Protein AF-0000000080331149 (afdb_homodimer)

Secondary structure (DSSP, 8-state):
--HHHHHHHHHHHHHHHHHTTTS-EEHHHHHHHHIIIII-PPPHHHHHHHHHHHHHTTSEEEEEE--SSS--EEEEEE-HHHHHHHHHHHHHHHHHHHHHHHHHHTTSGGG-/--HHHHHHHHHHHHHHHHHTTTS-EEHHHHHHHHIIIII-PPPHHHHHHHHHHHHHTTSEEEEEE--SSS--EEEEEE-HHHHHHHHHHHHHHHHHHHHHHHHHHGGGGGG-

Solvent-accessible surface area (backbone atoms only — not comparable to full-atom values): 12431 Å² total; per-residue (Å²): 133,67,64,64,61,57,50,45,64,69,44,40,67,57,53,55,52,37,66,24,59,74,39,66,44,33,69,65,59,50,33,48,52,45,28,74,62,67,75,44,85,59,50,66,87,60,50,47,59,47,52,50,51,36,35,76,71,49,27,27,47,74,45,79,40,80,41,98,73,70,80,49,47,56,34,35,30,63,30,74,58,19,51,52,48,42,52,53,50,50,53,51,49,54,55,50,47,50,43,53,52,49,52,62,62,62,36,59,72,66,77,107,131,68,65,64,62,57,49,46,64,70,44,42,65,56,52,54,52,37,66,24,59,72,38,67,44,33,70,67,58,50,33,47,52,46,26,72,63,67,75,43,85,60,50,65,88,60,50,47,58,47,53,50,50,37,35,76,69,50,28,27,48,74,46,80,41,80,42,99,72,68,80,47,47,57,35,34,30,60,30,74,59,21,50,50,48,42,53,54,50,50,53,51,49,54,54,52,48,50,43,53,51,49,51,62,60,61,39,59,69,66,77,107

InterPro domains:
  IPR005149 Transcription regulator PadR, N-terminal [PF03551] (16-87)
  IPR036388 Winged helix-like DNA-binding domain superfamily [G3DSA:1.10.10.10] (1-111)
  IPR036390 Winged helix DNA-binding domain superfamily [SSF46785] (12-106)
  IPR052509 Metal-responsive DNA-binding regulator [PTHR33169] (3-106)

Foldseek 3Di:
DPVLVVVCLVCVLLLLLVLQPVHKDFQVVSQVVCCVVPSHGDDPVSRVVSVVVCVVVVQKPWDWDQDPDDRTTIIIHGDPNVVVVSVVVVVVVVVVVVVVVVVVVVPPPVVD/DPVLVVVCLVCVLLLLLVLQPVHKDFQVVSQVVCCVVPSHGDDPVSRVVSVVVCVVVVQKPWDWDQDPDDRTTIIIHGDPNVVVVSVVVVVVVVVVVVVVVVVVVVPPPVVD

pLDDT: mean 93.19, std 13.12, range [33.41, 98.88]

Radius of gyration: 21.13 Å; Cα contacts (8 Å, |Δi|>4): 266; chains: 2; bounding box: 30×68×49 Å

Structure (mmCIF, N/CA/C/O backbone):
data_AF-0000000080331149-model_v1
#
loop_
_entity.id
_entity.type
_entity.pdbx_description
1 polymer 'PadR family transcriptional regulator'
#
loop_
_atom_site.group_PDB
_atom_site.id
_atom_site.type_symbol
_atom_site.label_atom_id
_atom_site.label_alt_id
_atom_site.label_comp_id
_atom_site.label_asym_id
_atom_site.label_entity_id
_atom_site.label_seq_id
_atom_site.pdbx_PDB_ins_code
_atom_site.Cartn_x
_atom_site.Cartn_y
_atom_site.Cartn_z
_atom_site.occupancy
_atom_site.B_iso_or_equiv
_atom_site.auth_seq_id
_atom_site.auth_comp_id
_atom_site.auth_asym_id
_atom_site.auth_atom_id
_atom_site.pdbx_PDB_model_num
ATOM 1 N N . MET A 1 1 ? -2.434 10.383 -11.422 1 56.38 1 MET A N 1
ATOM 2 C CA . MET A 1 1 ? -1.911 9.031 -11.234 1 56.38 1 MET A CA 1
ATOM 3 C C . MET A 1 1 ? -2.91 8.164 -10.484 1 56.38 1 MET A C 1
ATOM 5 O O . MET A 1 1 ? -3.674 8.656 -9.656 1 56.38 1 MET A O 1
ATOM 9 N N . ASP A 1 2 ? -3.27 6.945 -11 1 83.44 2 ASP A N 1
ATOM 10 C CA . ASP A 1 2 ? -4.254 6.039 -10.422 1 83.44 2 ASP A CA 1
ATOM 11 C C . ASP A 1 2 ? -3.723 5.398 -9.141 1 83.44 2 ASP A C 1
ATOM 13 O O . ASP A 1 2 ? -2.879 4.5 -9.195 1 83.44 2 ASP A O 1
ATOM 17 N N . LYS A 1 3 ? -3.973 5.949 -7.918 1 91.81 3 LYS A N 1
ATOM 18 C CA . LYS A 1 3 ? -3.484 5.523 -6.605 1 91.81 3 LYS A CA 1
ATOM 19 C C . LYS A 1 3 ? -3.703 4.027 -6.398 1 91.81 3 LYS A C 1
ATOM 21 O O . LYS A 1 3 ? -2.842 3.342 -5.844 1 91.81 3 LYS A O 1
ATOM 26 N N . ARG A 1 4 ? -4.68 3.543 -6.945 1 95.06 4 ARG A N 1
ATOM 27 C CA . ARG A 1 4 ? -4.988 2.127 -6.773 1 95.06 4 ARG A CA 1
ATOM 28 C C . ARG A 1 4 ? -3.977 1.255 -7.508 1 95.06 4 ARG A C 1
ATOM 30 O O . ARG A 1 4 ? -3.58 0.2 -7.012 1 95.06 4 ARG A O 1
ATOM 37 N N . ALA A 1 5 ? -3.648 1.712 -8.719 1 94.81 5 ALA A N 1
ATOM 38 C CA . ALA A 1 5 ? -2.646 0.98 -9.484 1 94.81 5 ALA A CA 1
ATOM 39 C C . ALA A 1 5 ? -1.315 0.926 -8.742 1 94.81 5 ALA A C 1
ATOM 41 O O . ALA A 1 5 ? -0.63 -0.099 -8.758 1 94.81 5 ALA A O 1
ATOM 42 N N . SER A 1 6 ? -0.974 2.039 -8.094 1 94.81 6 SER A N 1
ATOM 43 C CA . SER A 1 6 ? 0.272 2.094 -7.332 1 94.81 6 SER A CA 1
ATOM 44 C C . SER A 1 6 ? 0.218 1.18 -6.113 1 94.81 6 SER A C 1
ATOM 46 O O . SER A 1 6 ? 1.196 0.5 -5.797 1 94.81 6 SER A O 1
ATOM 48 N N . TRP A 1 7 ? -0.897 1.147 -5.387 1 97.62 7 TRP A N 1
ATOM 49 C CA . TRP A 1 7 ? -1.06 0.262 -4.238 1 97.62 7 TRP A CA 1
ATOM 50 C C . TRP A 1 7 ? -0.936 -1.199 -4.656 1 97.62 7 TRP A C 1
ATOM 52 O O . TRP A 1 7 ? -0.237 -1.98 -4.004 1 97.62 7 TRP A O 1
ATOM 62 N N . LEU A 1 8 ? -1.566 -1.519 -5.762 1 97.69 8 LEU A N 1
ATOM 63 C CA . LEU A 1 8 ? -1.538 -2.895 -6.25 1 97.69 8 LEU A CA 1
ATOM 64 C C . LEU A 1 8 ? -0.111 -3.332 -6.559 1 97.69 8 LEU A C 1
ATOM 66 O O . LEU A 1 8 ? 0.29 -4.445 -6.215 1 97.69 8 LEU A O 1
ATOM 70 N N . LYS A 1 9 ? 0.618 -2.461 -7.199 1 96 9 LYS A N 1
ATOM 71 C CA . LYS A 1 9 ? 2.008 -2.783 -7.512 1 96 9 LYS A CA 1
ATOM 72 C C . LYS A 1 9 ? 2.783 -3.156 -6.25 1 96 9 LYS A C 1
ATOM 74 O O . LYS A 1 9 ? 3.605 -4.074 -6.273 1 96 9 LYS A O 1
ATOM 79 N N . GLY A 1 10 ? 2.51 -2.562 -5.184 1 96.69 10 GLY A N 1
ATOM 80 C CA . GLY A 1 10 ? 3.227 -2.775 -3.936 1 96.69 10 GLY A CA 1
ATOM 81 C C . GLY A 1 10 ? 2.922 -4.113 -3.293 1 96.69 10 GLY A C 1
ATOM 82 O O . GLY A 1 10 ? 3.707 -4.613 -2.484 1 96.69 10 GLY A O 1
ATOM 83 N N . VAL A 1 11 ? 1.769 -4.691 -3.656 1 98.06 11 VAL A N 1
ATOM 84 C CA . VAL A 1 11 ? 1.385 -5.922 -2.969 1 98.06 11 VAL A CA 1
ATOM 85 C C . VAL A 1 11 ? 1.216 -7.051 -3.984 1 98.06 11 VAL A C 1
ATOM 87 O O . VAL A 1 11 ? 0.827 -8.164 -3.623 1 98.06 11 VAL A O 1
ATOM 90 N N . LEU A 1 12 ? 1.577 -6.832 -5.195 1 98.25 12 LEU A N 1
ATOM 91 C CA . LEU A 1 12 ? 1.273 -7.812 -6.234 1 98.25 12 LEU A CA 1
ATOM 92 C C . LEU A 1 12 ? 2.047 -9.102 -6 1 98.25 12 LEU A C 1
ATOM 94 O O . LEU A 1 12 ? 1.508 -10.195 -6.195 1 98.25 12 LEU A O 1
ATOM 98 N N . ASP A 1 13 ? 3.322 -9.047 -5.617 1 98.25 13 ASP A N 1
ATOM 99 C CA . ASP A 1 13 ? 4.078 -10.25 -5.289 1 98.25 13 ASP A CA 1
ATOM 100 C C . ASP A 1 13 ? 3.34 -11.102 -4.262 1 98.25 13 ASP A C 1
ATOM 102 O O . ASP A 1 13 ? 3.205 -12.32 -4.434 1 98.25 13 ASP A O 1
ATOM 106 N N . LEU A 1 14 ? 2.943 -10.461 -3.223 1 98.44 14 LEU A N 1
ATOM 107 C CA . LEU A 1 14 ? 2.246 -11.117 -2.123 1 98.44 14 LEU A CA 1
ATOM 108 C C . LEU A 1 14 ? 0.96 -11.773 -2.609 1 98.44 14 LEU A C 1
ATOM 110 O O . LEU A 1 14 ? 0.669 -12.914 -2.254 1 98.44 14 LEU A O 1
ATOM 114 N N . LEU A 1 15 ? 0.22 -11.047 -3.463 1 98.69 15 LEU A N 1
ATOM 115 C CA . LEU A 1 15 ? -1.068 -11.547 -3.93 1 98.69 15 LEU A CA 1
ATOM 116 C C . LEU A 1 15 ? -0.882 -12.703 -4.902 1 98.69 15 LEU A C 1
ATOM 118 O O . LEU A 1 15 ? -1.682 -13.641 -4.918 1 98.69 15 LEU A O 1
ATOM 122 N N . VAL A 1 16 ? 0.168 -12.625 -5.691 1 98.56 16 VAL A N 1
ATOM 123 C CA . VAL A 1 16 ? 0.484 -13.727 -6.59 1 98.56 16 VAL A CA 1
ATOM 124 C C . VAL A 1 16 ? 0.837 -14.969 -5.773 1 98.56 16 VAL A C 1
ATOM 126 O O . VAL A 1 16 ? 0.355 -16.062 -6.062 1 98.56 16 VAL A O 1
ATOM 129 N N . LEU A 1 17 ? 1.658 -14.844 -4.738 1 98.69 17 LEU A N 1
ATOM 130 C CA . LEU A 1 17 ? 1.962 -15.961 -3.857 1 98.69 17 LEU A CA 1
ATOM 131 C C . LEU A 1 17 ? 0.688 -16.531 -3.234 1 98.69 17 LEU A C 1
ATOM 133 O O . LEU A 1 17 ? 0.518 -17.75 -3.156 1 98.69 17 LEU A O 1
ATOM 137 N N . SER A 1 18 ? -0.156 -15.641 -2.807 1 98.56 18 SER A N 1
ATOM 138 C CA . SER A 1 18 ? -1.401 -16.062 -2.172 1 98.56 18 SER A CA 1
ATOM 139 C C . SER A 1 18 ? -2.252 -16.891 -3.121 1 98.56 18 SER A C 1
ATOM 141 O O . SER A 1 18 ? -2.891 -17.859 -2.701 1 98.56 18 SER A O 1
ATOM 143 N N . CYS A 1 19 ? -2.26 -16.594 -4.379 1 98.06 19 CYS A N 1
ATOM 144 C CA . CYS A 1 19 ? -3.045 -17.297 -5.383 1 98.06 19 CYS A CA 1
ATOM 145 C C . CYS A 1 19 ? -2.566 -18.734 -5.535 1 98.06 19 CYS A C 1
ATOM 147 O O . CYS A 1 19 ? -3.275 -19.578 -6.09 1 98.06 19 CYS A O 1
ATOM 149 N N . LEU A 1 20 ? -1.403 -19.078 -5.008 1 98.06 20 LEU A N 1
ATOM 150 C CA . LEU A 1 20 ? -0.803 -20.375 -5.223 1 98.06 20 LEU A CA 1
ATOM 151 C C . LEU A 1 20 ? -0.94 -21.25 -3.98 1 98.06 20 LEU A C 1
ATOM 153 O O . LEU A 1 20 ? -0.47 -22.391 -3.961 1 98.06 20 LEU A O 1
ATOM 157 N N . THR A 1 21 ? -1.536 -20.734 -2.947 1 97 21 THR A N 1
ATOM 158 C CA . THR A 1 21 ? -1.672 -21.453 -1.684 1 97 21 THR A CA 1
ATOM 159 C C . THR A 1 21 ? -2.527 -22.703 -1.86 1 97 21 THR A C 1
ATOM 161 O O . THR A 1 21 ? -2.322 -23.703 -1.17 1 97 21 THR A O 1
ATOM 164 N N . GLY A 1 22 ? -3.445 -22.734 -2.83 1 94.19 22 GLY A N 1
ATOM 165 C CA . GLY A 1 22 ? -4.316 -23.875 -3.061 1 94.19 22 GLY A CA 1
ATOM 166 C C . GLY A 1 22 ? -3.707 -24.906 -3.979 1 94.19 22 GLY A C 1
ATOM 167 O O . GLY A 1 22 ? -4.324 -25.938 -4.25 1 94.19 22 GLY A O 1
ATOM 168 N N . GLY A 1 23 ? -2.527 -24.719 -4.422 1 95.94 23 GLY A N 1
ATOM 169 C CA . GLY A 1 23 ? -1.85 -25.594 -5.367 1 95.94 23 GLY A CA 1
ATOM 170 C C . GLY A 1 23 ? -1.261 -24.859 -6.551 1 95.94 23 GLY A C 1
ATOM 171 O O . GLY A 1 23 ? -1.281 -23.625 -6.594 1 95.94 23 GLY A O 1
ATOM 172 N N . GLU A 1 24 ? -0.708 -25.594 -7.426 1 97.31 24 GLU A N 1
ATOM 173 C CA . GLU A 1 24 ? -0.058 -25 -8.586 1 97.31 24 GLU A CA 1
ATOM 174 C C . GLU A 1 24 ? -1.069 -24.281 -9.484 1 97.31 24 GLU A C 1
ATOM 176 O O . GLU A 1 24 ? -2.248 -24.641 -9.508 1 97.31 24 GLU A O 1
ATOM 181 N N . SER A 1 25 ? -0.66 -23.328 -10.156 1 97.56 25 SER A N 1
ATOM 182 C CA . SER A 1 25 ? -1.456 -22.578 -11.125 1 97.56 25 SER A CA 1
ATOM 183 C C . SER A 1 25 ? -0.576 -21.953 -12.203 1 97.56 25 SER A C 1
ATOM 185 O O . SER A 1 25 ? 0.632 -22.188 -12.234 1 97.56 25 SER A O 1
ATOM 187 N N . TYR A 1 26 ? -1.172 -21.281 -13.203 1 97.12 26 TYR A N 1
ATOM 188 C CA . TYR A 1 26 ? -0.443 -20.641 -14.297 1 97.12 26 TYR A CA 1
ATOM 189 C C . TYR A 1 26 ? -0.879 -19.203 -14.492 1 97.12 26 TYR A C 1
ATOM 191 O O . TYR A 1 26 ? -1.845 -18.75 -13.867 1 97.12 26 TYR A O 1
ATOM 199 N N . GLY A 1 27 ? -0.103 -18.5 -15.258 1 97.44 27 GLY A N 1
ATOM 200 C CA . GLY A 1 27 ? -0.233 -17.047 -15.359 1 97.44 27 GLY A CA 1
ATOM 201 C C . GLY A 1 27 ? -1.66 -16.594 -15.602 1 97.44 27 GLY A C 1
ATOM 202 O O . GLY A 1 27 ? -2.168 -15.727 -14.898 1 97.44 27 GLY A O 1
ATOM 203 N N . TYR A 1 28 ? -2.311 -17.203 -16.484 1 96.44 28 TYR A N 1
ATOM 204 C CA . TYR A 1 28 ? -3.668 -16.828 -16.859 1 96.44 28 TYR A CA 1
ATOM 205 C C . TYR A 1 28 ? -4.629 -17.016 -15.695 1 96.44 28 TYR A C 1
ATOM 207 O O . TYR A 1 28 ? -5.453 -16.141 -15.414 1 96.44 28 TYR A O 1
ATOM 215 N N . GLU A 1 29 ? -4.57 -18.094 -15.117 1 97.12 29 GLU A N 1
ATOM 216 C CA . GLU A 1 29 ? -5.457 -18.406 -14 1 97.12 29 GLU A CA 1
ATOM 217 C C . GLU A 1 29 ? -5.215 -17.453 -12.82 1 97.12 29 GLU A C 1
ATOM 219 O O . GLU A 1 29 ? -6.16 -17.031 -12.156 1 97.12 29 GLU A O 1
ATOM 224 N N . ILE A 1 30 ? -3.951 -17.141 -12.562 1 98.12 30 ILE A N 1
ATOM 225 C CA . ILE A 1 30 ? -3.598 -16.219 -11.484 1 98.12 30 ILE A CA 1
ATOM 226 C C . ILE A 1 30 ? -4.172 -14.836 -11.789 1 98.12 30 ILE A C 1
ATOM 228 O O . ILE A 1 30 ? -4.805 -14.219 -10.93 1 98.12 30 ILE A O 1
ATOM 232 N N . ALA A 1 31 ? -4.02 -14.398 -13.039 1 98.31 31 ALA A N 1
ATOM 233 C CA . ALA A 1 31 ? -4.562 -13.102 -13.438 1 98.31 31 ALA A CA 1
ATOM 234 C C . ALA A 1 31 ? -6.082 -13.086 -13.297 1 98.31 31 ALA A C 1
ATOM 236 O O . ALA A 1 31 ? -6.656 -12.094 -12.844 1 98.31 31 ALA A O 1
ATOM 237 N N . ARG A 1 32 ? -6.699 -14.172 -13.68 1 97.88 32 ARG A N 1
ATOM 238 C CA . ARG A 1 32 ? -8.148 -14.289 -13.602 1 97.88 32 ARG A CA 1
ATOM 239 C C . ARG A 1 32 ? -8.625 -14.211 -12.156 1 97.88 32 ARG A C 1
ATOM 241 O O . ARG A 1 32 ? -9.609 -13.523 -11.852 1 97.88 32 ARG A O 1
ATOM 248 N N . ARG A 1 33 ? -7.973 -14.859 -11.281 1 97.12 33 ARG A N 1
ATOM 249 C CA . ARG A 1 33 ? -8.336 -14.852 -9.867 1 97.12 33 ARG A CA 1
ATOM 250 C C . ARG A 1 33 ? -8.227 -13.445 -9.281 1 97.12 33 ARG A C 1
ATOM 252 O O . ARG A 1 33 ? -9.109 -13.008 -8.539 1 97.12 33 ARG A O 1
ATOM 259 N N . LEU A 1 34 ? -7.148 -12.766 -9.617 1 98.06 34 LEU A N 1
ATOM 260 C CA . LEU A 1 34 ? -6.949 -11.406 -9.125 1 98.06 34 LEU A CA 1
ATOM 261 C C . LEU A 1 34 ? -8.008 -10.469 -9.695 1 98.06 34 LEU A C 1
ATOM 263 O O . LEU A 1 34 ? -8.523 -9.602 -8.984 1 98.06 34 LEU A O 1
ATOM 267 N N . ASP A 1 35 ? -8.398 -10.656 -10.945 1 98.06 35 ASP A N 1
ATOM 268 C CA . ASP A 1 35 ? -9.445 -9.859 -11.586 1 98.06 35 ASP A CA 1
ATOM 269 C C . ASP A 1 35 ? -10.805 -10.109 -10.93 1 98.06 35 ASP A C 1
ATOM 271 O O . ASP A 1 35 ? -11.531 -9.172 -10.617 1 98.06 35 ASP A O 1
ATOM 275 N N . GLU A 1 36 ? -11.094 -11.352 -10.672 1 97.5 36 GLU A N 1
ATOM 276 C CA . GLU A 1 36 ? -12.367 -11.742 -10.078 1 97.5 36 GLU A CA 1
ATOM 277 C C . GLU A 1 36 ? -12.492 -11.227 -8.648 1 97.5 36 GLU A C 1
ATOM 279 O O . GLU A 1 36 ? -13.602 -11 -8.164 1 97.5 36 GLU A O 1
ATOM 284 N N . ALA A 1 37 ? -11.359 -11.055 -8.016 1 97.31 37 ALA A N 1
ATOM 285 C CA . ALA A 1 37 ? -11.367 -10.531 -6.648 1 97.31 37 ALA A CA 1
ATOM 286 C C . ALA A 1 37 ? -11.68 -9.039 -6.637 1 97.31 37 ALA A C 1
ATOM 288 O O . ALA A 1 37 ? -11.953 -8.469 -5.578 1 97.31 37 ALA A O 1
ATOM 289 N N . GLY A 1 38 ? -11.602 -8.391 -7.812 1 97.38 38 GLY A N 1
ATOM 290 C CA . GLY A 1 38 ? -11.969 -6.984 -7.887 1 97.38 38 GLY A CA 1
ATOM 291 C C . GLY A 1 38 ? -10.781 -6.062 -8.078 1 97.38 38 GLY A C 1
ATOM 292 O O . GLY A 1 38 ? -10.898 -4.844 -7.922 1 97.38 38 GLY A O 1
ATOM 293 N N . LEU A 1 39 ? -9.539 -6.574 -8.414 1 97.69 39 LEU A N 1
ATOM 294 C CA . LEU A 1 39 ? -8.344 -5.754 -8.562 1 97.69 39 LEU A CA 1
ATOM 295 C C . LEU A 1 39 ? -8.195 -5.262 -10 1 97.69 39 LEU A C 1
ATOM 297 O O . LEU A 1 39 ? -7.332 -4.426 -10.289 1 97.69 39 LEU A O 1
ATOM 301 N N . GLY A 1 40 ? -9.078 -5.738 -10.883 1 95.75 40 GLY A N 1
ATOM 302 C CA . GLY A 1 40 ? -8.977 -5.398 -12.297 1 95.75 40 GLY A CA 1
ATOM 303 C C . GLY A 1 40 ? -8.047 -6.309 -13.062 1 95.75 40 GLY A C 1
ATOM 304 O O . GLY A 1 40 ? -7.367 -7.152 -12.477 1 95.75 40 GLY A O 1
ATOM 305 N N . GLN A 1 41 ? -8.086 -6.105 -14.359 1 96.25 41 GLN A N 1
ATOM 306 C CA . GLN A 1 41 ? -7.293 -6.957 -15.242 1 96.25 41 GLN A CA 1
ATOM 307 C C . GLN A 1 41 ? -5.805 -6.648 -15.117 1 96.25 41 GLN A C 1
ATOM 309 O O . GLN A 1 41 ? -5.391 -5.496 -15.266 1 96.25 41 GLN A O 1
ATOM 314 N N . ILE A 1 42 ? -5.066 -7.676 -14.812 1 96.94 42 ILE A N 1
ATOM 315 C CA . ILE A 1 42 ? -3.611 -7.582 -14.773 1 96.94 42 ILE A CA 1
ATOM 316 C C . ILE A 1 42 ? -3.023 -8.148 -16.062 1 96.94 42 ILE A C 1
ATOM 318 O O . ILE A 1 42 ? -3.184 -9.336 -16.359 1 96.94 42 ILE A O 1
ATOM 322 N N . LYS A 1 43 ? -2.369 -7.324 -16.781 1 95.81 43 LYS A N 1
ATOM 323 C CA . LYS A 1 43 ? -1.789 -7.723 -18.062 1 95.81 43 LYS A CA 1
ATOM 324 C C . LYS A 1 43 ? -0.581 -8.633 -17.859 1 95.81 43 LYS A C 1
ATOM 326 O O . LYS A 1 43 ? 0.128 -8.516 -16.859 1 95.81 43 LYS A O 1
ATOM 331 N N . GLY A 1 44 ? -0.353 -9.461 -18.953 1 95.56 44 GLY A N 1
ATOM 332 C CA . GLY A 1 44 ? 0.807 -10.336 -18.922 1 95.56 44 GLY A CA 1
ATOM 333 C C . GLY A 1 44 ? 2.111 -9.586 -18.703 1 95.56 44 GLY A C 1
ATOM 334 O O . GLY A 1 44 ? 2.984 -10.047 -17.969 1 95.56 44 GLY A O 1
ATOM 335 N N . GLY A 1 45 ? 2.244 -8.477 -19.281 1 96.75 45 GLY A N 1
ATOM 336 C CA . GLY A 1 45 ? 3.451 -7.676 -19.156 1 96.75 45 GLY A CA 1
ATOM 337 C C . GLY A 1 45 ? 3.74 -7.246 -17.734 1 96.75 45 GLY A C 1
ATOM 338 O O . GLY A 1 45 ? 4.867 -6.867 -17.406 1 96.75 45 GLY A O 1
ATOM 339 N N . THR A 1 46 ? 2.764 -7.312 -16.844 1 97.12 46 THR A N 1
ATOM 340 C CA . THR A 1 46 ? 2.896 -6.984 -15.438 1 97.12 46 THR A CA 1
ATOM 341 C C . THR A 1 46 ? 3.057 -8.25 -14.602 1 97.12 46 THR A C 1
ATOM 343 O O . THR A 1 46 ? 3.887 -8.297 -13.688 1 97.12 46 THR A O 1
ATOM 346 N N . LEU A 1 47 ? 2.293 -9.258 -14.93 1 98.38 47 LEU A N 1
ATOM 347 C CA . LEU A 1 47 ? 2.219 -10.461 -14.109 1 98.38 47 LEU A CA 1
ATOM 348 C C . LEU A 1 47 ? 3.477 -11.312 -14.273 1 98.38 47 LEU A C 1
ATOM 350 O O . LEU A 1 47 ? 4.02 -11.812 -13.297 1 98.38 47 LEU A O 1
ATOM 354 N N . TYR A 1 48 ? 3.945 -11.406 -15.477 1 97.69 48 TYR A N 1
ATOM 355 C CA . TYR A 1 48 ? 4.988 -12.391 -15.734 1 97.69 48 TYR A CA 1
ATOM 356 C C . TYR A 1 48 ? 6.328 -11.93 -15.164 1 97.69 48 TYR A C 1
ATOM 358 O O . TYR A 1 48 ? 7.09 -12.734 -14.625 1 97.69 48 TYR A O 1
ATOM 366 N N . PRO A 1 49 ? 6.691 -10.727 -15.266 1 98.38 49 PRO A N 1
ATOM 367 C CA . PRO A 1 49 ? 7.891 -10.281 -14.547 1 98.38 49 PRO A CA 1
ATOM 368 C C . PRO A 1 49 ? 7.824 -10.562 -13.055 1 98.38 49 PRO A C 1
ATOM 370 O O . PRO A 1 49 ? 8.844 -10.883 -12.438 1 98.38 49 PRO A O 1
ATOM 373 N N . VAL A 1 50 ? 6.664 -10.438 -12.43 1 98.56 50 VAL A N 1
ATOM 374 C CA . VAL A 1 50 ? 6.48 -10.758 -11.016 1 98.56 50 VAL A CA 1
ATOM 375 C C . VAL A 1 50 ? 6.746 -12.25 -10.789 1 98.56 50 VAL A C 1
ATOM 377 O O . VAL A 1 50 ? 7.496 -12.617 -9.883 1 98.56 50 VAL A O 1
ATOM 380 N N . LEU A 1 51 ? 6.105 -13.055 -11.625 1 98.69 51 LEU A N 1
ATOM 381 C CA . LEU A 1 51 ? 6.297 -14.492 -11.516 1 98.69 51 LEU A CA 1
ATOM 382 C C . LEU A 1 51 ? 7.766 -14.859 -11.695 1 98.69 51 LEU A C 1
ATOM 384 O O . LEU A 1 51 ? 8.297 -15.695 -10.961 1 98.69 51 LEU A O 1
ATOM 388 N N . ASN A 1 52 ? 8.445 -14.242 -12.656 1 98.19 52 ASN A N 1
ATOM 389 C CA . ASN A 1 52 ? 9.859 -14.484 -12.891 1 98.19 52 ASN A CA 1
ATOM 390 C C . ASN A 1 52 ? 10.703 -14.102 -11.672 1 98.19 52 ASN A C 1
ATOM 392 O O . ASN A 1 52 ? 11.594 -14.844 -11.273 1 98.19 52 ASN A O 1
ATOM 396 N N . ARG A 1 53 ? 10.43 -12.969 -11.086 1 98.25 53 ARG A N 1
ATOM 397 C CA . ARG A 1 53 ? 11.156 -12.5 -9.914 1 98.25 53 ARG A CA 1
ATOM 398 C C . ARG A 1 53 ? 10.961 -13.453 -8.734 1 98.25 53 ARG A C 1
ATOM 400 O O . ARG A 1 53 ? 11.906 -13.766 -8.016 1 98.25 53 ARG A O 1
ATOM 407 N N . LEU A 1 54 ? 9.727 -13.891 -8.539 1 98.75 54 LEU A N 1
ATOM 408 C CA . LEU A 1 54 ? 9.43 -14.812 -7.445 1 98.75 54 LEU A CA 1
ATOM 409 C C . LEU A 1 54 ? 10.141 -16.141 -7.645 1 98.75 54 LEU A C 1
ATOM 411 O O . LEU A 1 54 ? 10.602 -16.75 -6.68 1 98.75 54 LEU A O 1
ATOM 415 N N . GLU A 1 55 ? 10.195 -16.578 -8.883 1 98.81 55 GLU A N 1
ATOM 416 C CA . GLU A 1 55 ? 10.922 -17.812 -9.188 1 98.81 55 GLU A CA 1
ATOM 417 C C . GLU A 1 55 ? 12.414 -17.641 -8.938 1 98.81 55 GLU A C 1
ATOM 419 O O . GLU A 1 55 ? 13.039 -18.5 -8.312 1 98.81 55 GLU A O 1
ATOM 424 N N . GLU A 1 56 ? 12.992 -16.547 -9.414 1 98.5 56 GLU A N 1
ATOM 425 C CA . GLU A 1 56 ? 14.406 -16.25 -9.227 1 98.5 56 GLU A CA 1
ATOM 426 C C . GLU A 1 56 ? 14.758 -16.156 -7.746 1 98.5 56 GLU A C 1
ATOM 428 O O . GLU A 1 56 ? 15.852 -16.547 -7.332 1 98.5 56 GLU A O 1
ATOM 433 N N . ALA A 1 57 ? 13.805 -15.742 -6.961 1 98.38 57 ALA A N 1
ATOM 434 C CA . ALA A 1 57 ? 14.008 -15.57 -5.527 1 98.38 57 ALA A CA 1
ATOM 435 C C . ALA A 1 57 ? 13.805 -16.891 -4.781 1 98.38 57 ALA A C 1
ATOM 437 O O . ALA A 1 57 ? 14.008 -16.953 -3.566 1 98.38 57 ALA A O 1
ATOM 438 N N . GLY A 1 58 ? 13.344 -17.891 -5.52 1 98.69 58 GLY A N 1
ATOM 439 C CA . GLY A 1 58 ? 13.156 -19.203 -4.934 1 98.69 58 GLY A CA 1
ATOM 440 C C . GLY A 1 58 ? 11.859 -19.344 -4.164 1 98.69 58 GLY A C 1
ATOM 441 O O . GLY A 1 58 ? 11.695 -20.266 -3.373 1 98.69 58 GLY A O 1
ATOM 442 N N . LEU A 1 59 ? 10.914 -18.375 -4.324 1 98.88 59 LEU A N 1
ATOM 443 C CA . LEU A 1 59 ? 9.648 -18.391 -3.594 1 98.88 59 LEU A CA 1
ATOM 444 C C . LEU A 1 59 ? 8.617 -19.25 -4.316 1 98.88 59 LEU A C 1
ATOM 446 O O . LEU A 1 59 ? 7.648 -19.703 -3.703 1 98.88 59 LEU A O 1
ATOM 450 N N . VAL A 1 60 ? 8.773 -19.391 -5.641 1 98.88 60 VAL A N 1
ATOM 451 C CA . VAL A 1 60 ? 7.961 -20.328 -6.426 1 98.88 60 VAL A CA 1
ATOM 452 C C . VAL A 1 60 ? 8.867 -21.156 -7.336 1 98.88 60 VAL A C 1
ATOM 454 O O . VAL A 1 60 ? 10.008 -20.766 -7.602 1 98.88 60 VAL A O 1
ATOM 457 N N . GLU A 1 61 ? 8.453 -22.297 -7.668 1 98.81 61 GLU A N 1
ATOM 458 C CA . GLU A 1 61 ? 9.047 -23.094 -8.727 1 98.81 61 GLU A CA 1
ATOM 459 C C . GLU A 1 61 ? 8.086 -23.266 -9.898 1 98.81 61 GLU A C 1
ATOM 461 O O . GLU A 1 61 ? 6.863 -23.266 -9.711 1 98.81 61 GLU A O 1
ATOM 466 N N . ALA A 1 62 ? 8.609 -23.344 -11.023 1 98 62 ALA A N 1
ATOM 467 C CA . ALA A 1 62 ? 7.801 -23.438 -12.234 1 98 62 ALA A CA 1
ATOM 468 C C . ALA A 1 62 ? 8.133 -24.703 -13.016 1 98 62 ALA A C 1
ATOM 470 O O . ALA A 1 62 ? 9.273 -25.188 -12.984 1 98 62 ALA A O 1
ATOM 471 N N . GLU A 1 63 ? 7.184 -25.266 -13.633 1 96.94 63 GLU A N 1
ATOM 472 C CA . GLU A 1 63 ? 7.336 -26.422 -14.508 1 96.94 63 GLU A CA 1
ATOM 473 C C . GLU A 1 63 ? 6.531 -26.25 -15.789 1 96.94 63 GLU A C 1
ATOM 475 O O . GLU A 1 63 ? 5.336 -25.953 -15.75 1 96.94 63 GLU A O 1
ATOM 480 N N . PHE A 1 64 ? 7.281 -26.375 -16.891 1 95.5 64 PHE A N 1
ATOM 481 C CA . PHE A 1 64 ? 6.578 -26.359 -18.172 1 95.5 64 PHE A CA 1
ATOM 482 C C . PHE A 1 64 ? 5.875 -27.672 -18.438 1 95.5 64 PHE A C 1
ATOM 484 O O . PHE A 1 64 ? 6.461 -28.75 -18.266 1 95.5 64 PHE A O 1
ATOM 491 N N . ARG A 1 65 ? 4.637 -27.609 -18.828 1 93.56 65 ARG A N 1
ATOM 492 C CA . ARG A 1 65 ? 3.871 -28.797 -19.203 1 93.56 65 ARG A CA 1
ATOM 493 C C . ARG A 1 65 ? 3.303 -28.656 -20.609 1 93.56 65 ARG A C 1
ATOM 495 O O . ARG A 1 65 ? 2.541 -27.734 -20.891 1 93.56 65 ARG A O 1
ATOM 502 N N . ALA A 1 66 ? 3.697 -29.625 -21.344 1 90.12 66 ALA A N 1
ATOM 503 C CA . ALA A 1 66 ? 3.25 -29.625 -22.734 1 90.12 66 ALA A CA 1
ATOM 504 C C . ALA A 1 66 ? 1.762 -29.938 -22.844 1 90.12 66 ALA A C 1
ATOM 506 O O . ALA A 1 66 ? 1.236 -30.734 -22.047 1 90.12 66 ALA A O 1
ATOM 507 N N . ALA A 1 67 ? 1.026 -29.25 -23.672 1 86.38 67 ALA A N 1
ATOM 508 C CA . ALA A 1 67 ? -0.372 -29.562 -23.953 1 86.38 67 ALA A CA 1
ATOM 509 C C . ALA A 1 67 ? -0.493 -30.469 -25.172 1 86.38 67 ALA A C 1
ATOM 511 O O . ALA A 1 67 ? 0.41 -30.516 -26.016 1 86.38 67 ALA A O 1
ATOM 512 N N . GLU A 1 68 ? -1.544 -31.391 -25.047 1 85.62 68 GLU A N 1
ATOM 513 C CA . GLU A 1 68 ? -1.797 -32.25 -26.203 1 85.62 68 GLU A CA 1
ATOM 514 C C . GLU A 1 68 ? -1.936 -31.406 -27.469 1 85.62 68 GLU A C 1
ATOM 516 O O . GLU A 1 68 ? -1.423 -31.781 -28.531 1 85.62 68 GLU A O 1
ATOM 521 N N . ARG A 1 69 ? -2.656 -30.328 -27.422 1 85.62 69 ARG A N 1
ATOM 522 C CA . ARG A 1 69 ? -2.822 -29.375 -28.516 1 85.62 69 ARG A CA 1
ATOM 523 C C . ARG A 1 69 ? -2.455 -27.969 -28.078 1 85.62 69 ARG A C 1
ATOM 525 O O . ARG A 1 69 ? -2.887 -27.5 -27.016 1 85.62 69 ARG A O 1
ATOM 532 N N . GLY A 1 70 ? -1.663 -27.281 -28.781 1 79.31 70 GLY A N 1
ATOM 533 C CA . GLY A 1 70 ? -1.312 -25.906 -28.484 1 79.31 70 GLY A CA 1
ATOM 534 C C . GLY A 1 70 ? -0.047 -25.781 -27.656 1 79.31 70 GLY A C 1
ATOM 535 O O . GLY A 1 70 ? 0.648 -26.766 -27.422 1 79.31 70 GLY A O 1
ATOM 536 N N . PRO A 1 71 ? 0.2 -24.5 -27.391 1 82.31 71 PRO A N 1
ATOM 537 C CA . PRO A 1 71 ? 1.437 -24.281 -26.625 1 82.31 71 PRO A CA 1
ATOM 538 C C . PRO A 1 71 ? 1.318 -24.734 -25.172 1 82.31 71 PRO A C 1
ATOM 540 O O . PRO A 1 71 ? 0.231 -24.688 -24.594 1 82.31 71 PRO A O 1
ATOM 543 N N . GLY A 1 72 ? 2.191 -25.562 -24.641 1 91.69 72 GLY A N 1
ATOM 544 C CA . GLY A 1 72 ? 2.277 -25.906 -23.219 1 91.69 72 GLY A CA 1
ATOM 545 C C . GLY A 1 72 ? 2.172 -24.703 -22.312 1 91.69 72 GLY A C 1
ATOM 546 O O . GLY A 1 72 ? 2.01 -23.562 -22.781 1 91.69 72 GLY A O 1
ATOM 547 N N . ARG A 1 73 ? 1.944 -24.891 -21.016 1 92.88 73 ARG A N 1
ATOM 548 C CA . ARG A 1 73 ? 1.868 -23.844 -20 1 92.88 73 ARG A CA 1
ATOM 549 C C . ARG A 1 73 ? 2.898 -24.062 -18.906 1 92.88 73 ARG A C 1
ATOM 551 O O . ARG A 1 73 ? 3.279 -25.203 -18.625 1 92.88 73 ARG A O 1
ATOM 558 N N . ARG A 1 74 ? 3.303 -22.844 -18.453 1 95.69 74 ARG A N 1
ATOM 559 C CA . ARG A 1 74 ? 4.164 -22.875 -17.266 1 95.69 74 ARG A CA 1
ATOM 560 C C . ARG A 1 74 ? 3.34 -22.812 -15.992 1 95.69 74 ARG A C 1
ATOM 562 O O . ARG A 1 74 ? 2.561 -21.891 -15.789 1 95.69 74 ARG A O 1
ATOM 569 N N . TYR A 1 75 ? 3.49 -23.969 -15.18 1 98 75 TYR A N 1
ATOM 570 C CA . TYR A 1 75 ? 2.791 -24.031 -13.898 1 98 75 TYR A CA 1
ATOM 571 C C . TYR A 1 75 ? 3.711 -23.625 -12.758 1 98 75 TYR A C 1
ATOM 573 O O . TYR A 1 75 ? 4.879 -24.031 -12.719 1 98 75 TYR A O 1
ATOM 581 N N . TYR A 1 76 ? 3.119 -22.828 -11.883 1 98.56 76 TYR A N 1
ATOM 582 C CA . TYR A 1 76 ? 3.859 -22.344 -10.727 1 98.56 76 TYR A CA 1
ATOM 583 C C . TYR A 1 76 ? 3.318 -22.953 -9.438 1 98.56 76 TYR A C 1
ATOM 585 O O . TYR A 1 76 ? 2.107 -23.141 -9.297 1 98.56 76 TYR A O 1
ATOM 593 N N . ARG A 1 77 ? 4.191 -23.234 -8.477 1 98.56 77 ARG A N 1
ATOM 594 C CA . ARG A 1 77 ? 3.805 -23.688 -7.148 1 98.56 77 ARG A CA 1
ATOM 595 C C . ARG A 1 77 ? 4.688 -23.062 -6.074 1 98.56 77 ARG A C 1
ATOM 597 O O . ARG A 1 77 ? 5.855 -22.766 -6.32 1 98.56 77 ARG A O 1
ATOM 604 N N . LEU A 1 78 ? 4.152 -22.938 -4.898 1 98.62 78 LEU A N 1
ATOM 605 C CA . LEU A 1 78 ? 4.918 -22.406 -3.779 1 98.62 78 LEU A CA 1
ATOM 606 C C . LEU A 1 78 ? 6.016 -23.375 -3.357 1 98.62 78 LEU A C 1
ATOM 608 O O . LEU A 1 78 ? 5.793 -24.594 -3.311 1 98.62 78 LEU A O 1
ATOM 612 N N . THR A 1 79 ? 7.215 -22.812 -3.145 1 98.81 79 THR A N 1
ATOM 613 C CA . THR A 1 79 ? 8.211 -23.562 -2.381 1 98.81 79 THR A CA 1
ATOM 614 C C . THR A 1 79 ? 7.961 -23.406 -0.883 1 98.81 79 THR A C 1
ATOM 616 O O . THR A 1 79 ? 7.055 -22.688 -0.466 1 98.81 79 THR A O 1
ATOM 619 N N . GLN A 1 80 ? 8.742 -24.156 -0.089 1 98.5 80 GLN A N 1
ATOM 620 C CA . GLN A 1 80 ? 8.672 -23.953 1.354 1 98.5 80 GLN A CA 1
ATOM 621 C C . GLN A 1 80 ? 9.031 -22.516 1.725 1 98.5 80 GLN A C 1
ATOM 623 O O . GLN A 1 80 ? 8.398 -21.906 2.594 1 98.5 80 GLN A O 1
ATOM 628 N N . GLU A 1 81 ? 10.023 -21.938 1.054 1 98.62 81 GLU A N 1
ATOM 629 C CA . GLU A 1 81 ? 10.414 -20.547 1.264 1 98.62 81 GLU A CA 1
ATOM 630 C C . GLU A 1 81 ? 9.305 -19.594 0.843 1 98.62 81 GLU A C 1
ATOM 632 O O . GLU A 1 81 ? 9.102 -18.547 1.469 1 98.62 81 GLU A O 1
ATOM 637 N N . GLY A 1 82 ? 8.617 -20 -0.226 1 98.69 82 GLY A N 1
ATOM 638 C CA . GLY A 1 82 ? 7.488 -19.203 -0.68 1 98.69 82 GLY A CA 1
ATOM 639 C C . GLY A 1 82 ? 6.352 -19.156 0.324 1 98.69 82 GLY A C 1
ATOM 640 O O . GLY A 1 82 ? 5.758 -18.094 0.546 1 98.69 82 GLY A O 1
ATOM 641 N N . ARG A 1 83 ? 6.117 -20.312 0.971 1 98.38 83 ARG A N 1
ATOM 642 C CA . ARG A 1 83 ? 5.078 -20.375 1.992 1 98.38 83 ARG A CA 1
ATOM 643 C C . ARG A 1 83 ? 5.449 -19.531 3.207 1 98.38 83 ARG A C 1
ATOM 645 O O . ARG A 1 83 ? 4.609 -18.812 3.746 1 98.38 83 ARG A O 1
ATOM 652 N N . GLN A 1 84 ? 6.691 -19.641 3.57 1 98.38 84 GLN A N 1
ATOM 653 C CA . GLN A 1 84 ? 7.168 -18.828 4.695 1 98.38 84 GLN A CA 1
ATOM 654 C C . GLN A 1 84 ? 7.141 -17.344 4.363 1 98.38 84 GLN A C 1
ATOM 656 O O . GLN A 1 84 ? 6.711 -16.531 5.18 1 98.38 84 GLN A O 1
ATOM 661 N N . GLY A 1 85 ? 7.605 -17.016 3.131 1 97.88 85 GLY A N 1
ATOM 662 C CA . GLY A 1 85 ? 7.566 -15.633 2.689 1 97.88 85 GLY A CA 1
ATOM 663 C C . GLY A 1 85 ? 6.164 -15.055 2.645 1 97.88 85 GLY A C 1
ATOM 664 O O . GLY A 1 85 ? 5.941 -13.914 3.055 1 97.88 85 GLY A O 1
ATOM 665 N N . LEU A 1 86 ? 5.238 -15.867 2.156 1 98.25 86 LEU A N 1
ATOM 666 C CA . LEU A 1 86 ? 3.84 -15.461 2.117 1 98.25 86 LEU A CA 1
ATOM 667 C C . LEU A 1 86 ? 3.322 -15.156 3.52 1 98.25 86 LEU A C 1
ATOM 669 O O . LEU A 1 86 ? 2.689 -14.125 3.742 1 98.25 86 LEU A O 1
ATOM 673 N N . ARG A 1 87 ? 3.59 -16.047 4.449 1 98 87 ARG A N 1
ATOM 674 C CA . ARG A 1 87 ? 3.145 -15.852 5.824 1 98 87 ARG A CA 1
ATOM 675 C C . ARG A 1 87 ? 3.742 -14.578 6.414 1 98 87 ARG A C 1
ATOM 677 O O . ARG A 1 87 ? 3.021 -13.742 6.969 1 98 87 ARG A O 1
ATOM 684 N N . ASP A 1 88 ? 5.012 -14.383 6.262 1 97.81 88 ASP A N 1
ATOM 685 C CA . ASP A 1 88 ? 5.715 -13.234 6.828 1 97.81 88 ASP A CA 1
ATOM 686 C C . ASP A 1 88 ? 5.211 -11.922 6.223 1 97.81 88 ASP A C 1
ATOM 688 O O . ASP A 1 88 ? 4.949 -10.961 6.945 1 97.81 88 ASP A O 1
ATOM 692 N N . GLN A 1 89 ? 5.086 -11.906 4.898 1 98.06 89 GLN A N 1
ATOM 693 C CA . GLN A 1 89 ? 4.656 -10.68 4.227 1 98.06 89 GLN A CA 1
ATOM 694 C C . GLN A 1 89 ? 3.184 -10.391 4.504 1 98.06 89 GLN A C 1
ATOM 696 O O . GLN A 1 89 ? 2.785 -9.227 4.586 1 98.06 89 GLN A O 1
ATOM 701 N N . SER A 1 90 ? 2.367 -11.445 4.617 1 98.25 90 SER A N 1
ATOM 702 C CA . SER A 1 90 ? 0.973 -11.25 5 1 98.25 90 SER A CA 1
ATOM 703 C C . SER A 1 90 ? 0.862 -10.586 6.367 1 98.25 90 SER A C 1
ATOM 705 O O . SER A 1 90 ? 0.11 -9.625 6.535 1 98.25 90 SER A O 1
ATOM 707 N N . ASP A 1 91 ? 1.605 -11.102 7.273 1 98.12 91 ASP A N 1
ATOM 708 C CA . ASP A 1 91 ? 1.602 -10.531 8.625 1 98.12 91 ASP A CA 1
ATOM 709 C C . ASP A 1 91 ? 2.066 -9.078 8.609 1 98.12 91 ASP A C 1
ATOM 711 O O . ASP A 1 91 ? 1.485 -8.227 9.289 1 98.12 91 ASP A O 1
ATOM 715 N N . ALA A 1 92 ? 3.09 -8.805 7.863 1 98 92 ALA A N 1
ATOM 716 C CA . ALA A 1 92 ? 3.623 -7.449 7.77 1 98 92 ALA A CA 1
ATOM 717 C C . ALA A 1 92 ? 2.596 -6.496 7.16 1 98 92 ALA A C 1
ATOM 719 O O . ALA A 1 92 ? 2.391 -5.391 7.668 1 98 92 ALA A O 1
ATOM 720 N N . TRP A 1 93 ? 1.948 -6.93 6.09 1 98.44 93 TRP A N 1
ATOM 721 C CA . TRP A 1 93 ? 0.939 -6.109 5.422 1 98.44 93 TRP A CA 1
ATOM 722 C C . TRP A 1 93 ? -0.233 -5.824 6.355 1 98.44 93 TRP A C 1
ATOM 724 O O . TRP A 1 93 ? -0.686 -4.684 6.461 1 98.44 93 TRP A O 1
ATOM 734 N N . LEU A 1 94 ? -0.72 -6.855 6.996 1 98.25 94 LEU A N 1
ATOM 735 C CA . LEU A 1 94 ? -1.872 -6.695 7.879 1 98.25 94 LEU A CA 1
ATOM 736 C C . LEU A 1 94 ? -1.543 -5.766 9.039 1 98.25 94 LEU A C 1
ATOM 738 O O . LEU A 1 94 ? -2.383 -4.965 9.461 1 98.25 94 LEU A O 1
ATOM 742 N N . GLY A 1 95 ? -0.351 -5.871 9.586 1 98.06 95 GLY A N 1
ATOM 743 C CA . GLY A 1 95 ? 0.09 -4.938 10.609 1 98.06 95 GLY A CA 1
ATOM 744 C C . GLY A 1 95 ? 0.174 -3.508 10.117 1 98.06 95 GLY A C 1
ATOM 745 O O . GLY A 1 95 ? -0.256 -2.58 10.805 1 98.06 95 GLY A O 1
ATOM 746 N N . PHE A 1 96 ? 0.696 -3.35 8.945 1 98.44 96 PHE A N 1
ATOM 747 C CA . PHE A 1 96 ? 0.799 -2.035 8.32 1 98.44 96 PHE A CA 1
ATOM 748 C C . PHE A 1 96 ? -0.582 -1.418 8.133 1 98.44 96 PHE A C 1
ATOM 750 O O . PHE A 1 96 ? -0.81 -0.266 8.508 1 98.44 96 PHE A O 1
ATOM 757 N N . HIS A 1 97 ? -1.437 -2.199 7.566 1 98.56 97 HIS A N 1
ATOM 758 C CA . HIS A 1 97 ? -2.783 -1.683 7.344 1 98.56 97 HIS A CA 1
ATOM 759 C C . HIS A 1 97 ? -3.441 -1.275 8.656 1 98.56 97 HIS A C 1
ATOM 761 O O . HIS A 1 97 ? -4.184 -0.291 8.703 1 98.56 97 HIS A O 1
ATOM 767 N N . ARG A 1 98 ? -3.27 -2.029 9.695 1 98.12 98 ARG A N 1
ATOM 768 C CA . ARG A 1 98 ? -3.871 -1.68 10.984 1 98.12 98 ARG A CA 1
ATOM 769 C C . ARG A 1 98 ? -3.461 -0.276 11.414 1 98.12 98 ARG A C 1
ATOM 771 O O . ARG A 1 98 ? -4.281 0.486 11.93 1 98.12 98 ARG A O 1
ATOM 778 N N . ILE A 1 99 ? -2.24 0.052 11.242 1 98.19 99 ILE A N 1
ATOM 779 C CA . ILE A 1 99 ? -1.747 1.381 11.586 1 98.19 99 ILE A CA 1
ATOM 780 C C . ILE A 1 99 ? -2.428 2.428 10.711 1 98.19 99 ILE A C 1
ATOM 782 O O . ILE A 1 99 ? -2.896 3.455 11.211 1 98.19 99 ILE A O 1
ATOM 786 N N . VAL A 1 100 ? -2.512 2.182 9.406 1 98.5 100 VAL A N 1
ATOM 787 C CA . VAL A 1 100 ? -3.143 3.107 8.477 1 98.5 100 VAL A CA 1
ATOM 788 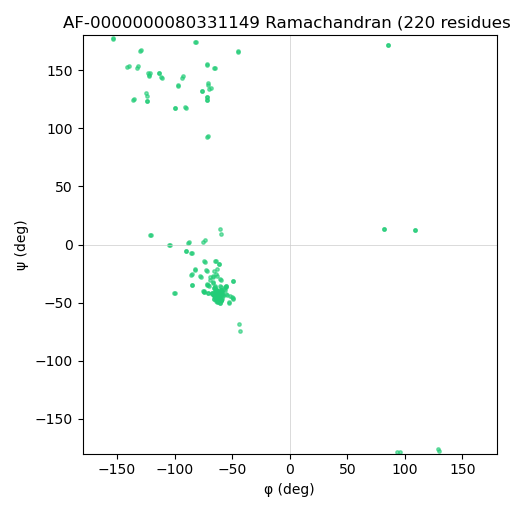C C . VAL A 1 100 ? -4.602 3.324 8.867 1 98.5 100 VAL A C 1
ATOM 790 O O . VAL A 1 100 ? -5.062 4.465 8.961 1 98.5 100 VAL A O 1
ATOM 793 N N . GLU A 1 101 ? -5.266 2.203 9.109 1 98.12 101 GLU A N 1
ATOM 794 C CA . GLU A 1 101 ? -6.68 2.27 9.461 1 98.12 101 GLU A CA 1
ATOM 795 C C . GLU A 1 101 ? -6.891 3.072 10.742 1 98.12 101 GLU A C 1
ATOM 797 O O . GLU A 1 101 ? -7.832 3.863 10.836 1 98.12 101 GLU A O 1
ATOM 802 N N . GLU A 1 102 ? -6.078 2.895 11.695 1 97.44 102 GLU A N 1
ATOM 803 C CA . GLU A 1 102 ? -6.184 3.629 12.953 1 97.44 102 GLU A CA 1
ATOM 804 C C . GLU A 1 102 ? -6.012 5.129 12.727 1 97.44 102 GLU A C 1
ATOM 806 O O . GLU A 1 102 ? -6.73 5.938 13.32 1 97.44 102 GLU A O 1
ATOM 811 N N . LEU A 1 103 ? -5.062 5.516 11.891 1 97.62 103 LEU A N 1
ATOM 812 C CA . LEU A 1 103 ? -4.812 6.922 11.602 1 97.62 103 LEU A CA 1
ATOM 813 C C . LEU A 1 103 ? -5.988 7.539 10.852 1 97.62 103 LEU A C 1
ATOM 815 O O . LEU A 1 103 ? -6.309 8.711 11.055 1 97.62 103 LEU A O 1
ATOM 819 N N . LEU A 1 104 ? -6.664 6.754 10.023 1 97.31 104 LEU A N 1
ATOM 820 C CA . LEU A 1 104 ? -7.781 7.262 9.242 1 97.31 104 LEU A CA 1
ATOM 821 C C . LEU A 1 104 ? -9.039 7.387 10.094 1 97.31 104 LEU A C 1
ATOM 823 O O . LEU A 1 104 ? -9.898 8.219 9.82 1 97.31 104 LEU A O 1
ATOM 827 N N . ASN A 1 105 ? -9.156 6.551 11.156 1 91.69 105 ASN A N 1
ATOM 828 C CA . ASN A 1 105 ? -10.32 6.57 12.039 1 91.69 105 ASN A CA 1
ATOM 829 C C . ASN A 1 105 ? -10.172 7.625 13.133 1 91.69 105 ASN A C 1
ATOM 831 O O . ASN A 1 105 ? -11.172 8.062 13.711 1 91.69 105 ASN A O 1
ATOM 835 N N . LYS A 1 106 ? -8.945 7.871 13.656 1 73.5 106 LYS A N 1
ATOM 836 C CA . LYS A 1 106 ? -8.742 8.898 14.68 1 73.5 106 LYS A CA 1
ATOM 837 C C . LYS A 1 106 ? -9.133 10.273 14.156 1 73.5 106 LYS A C 1
ATOM 839 O O . LYS A 1 106 ? -8.945 11.281 14.844 1 73.5 106 LYS A O 1
ATOM 844 N N . LYS A 1 107 ? -9.844 10.43 13 1 60.16 107 LYS A N 1
ATOM 845 C CA . LYS A 1 107 ? -10.367 11.727 12.594 1 60.16 107 LYS A CA 1
ATOM 846 C C . LYS A 1 107 ? -10.992 12.461 13.773 1 60.16 107 LYS A C 1
ATOM 848 O O . LYS A 1 107 ? -10.781 13.664 13.945 1 60.16 107 LYS A O 1
ATOM 853 N N . GLY A 1 108 ? -12.25 11.992 14.203 1 48.44 108 GLY A N 1
ATOM 854 C CA . GLY A 1 108 ? -13.32 12.617 14.961 1 48.44 108 GLY A CA 1
ATOM 855 C C . GLY A 1 108 ? -12.961 12.867 16.422 1 48.44 108 GLY A C 1
ATOM 856 O O . GLY A 1 108 ? -13.734 13.461 17.156 1 48.44 108 GLY A O 1
ATOM 857 N N . GLU A 1 109 ? -12.133 12.172 17.062 1 43.44 109 GLU A N 1
ATOM 858 C CA . GLU A 1 109 ? -12.266 12.438 18.5 1 43.44 109 GLU A CA 1
ATOM 859 C C . GLU A 1 109 ? -11.922 13.891 18.812 1 43.44 109 GLU A C 1
ATOM 861 O O . GLU A 1 109 ? -12.211 14.367 19.922 1 43.44 109 GLU A O 1
ATOM 866 N N . ASN A 1 110 ? -11.219 14.625 18.062 1 40.72 110 ASN A N 1
ATOM 867 C CA . ASN A 1 110 ? -11.008 15.969 18.609 1 40.72 110 ASN A CA 1
ATOM 868 C C . ASN A 1 110 ? -12.195 16.875 18.312 1 40.72 110 ASN A C 1
ATOM 870 O O . ASN A 1 110 ? -12.156 18.078 18.625 1 40.72 110 ASN A O 1
ATOM 874 N N . GLY A 1 111 ? -13.094 16.688 17.344 1 36.88 111 GLY A N 1
ATOM 875 C CA . GLY A 1 111 ? -14.242 17.578 17.266 1 36.88 111 GLY A CA 1
ATOM 876 C C . GLY A 1 111 ? -15.273 17.328 18.344 1 36.88 111 GLY A C 1
ATOM 877 O O . GLY A 1 111 ? -16.359 17.891 18.328 1 36.88 111 GLY A O 1
ATOM 878 N N . ALA A 1 112 ? -15.094 16.375 19.375 1 33.91 112 ALA A N 1
ATOM 879 C CA . ALA A 1 112 ? -16.109 16.594 20.391 1 33.91 112 ALA A CA 1
ATOM 880 C C . ALA A 1 112 ? -15.789 17.812 21.25 1 33.91 112 ALA A C 1
ATOM 882 O O . ALA A 1 112 ? -14.625 18.188 21.391 1 33.91 112 ALA A O 1
ATOM 883 N N . MET B 1 1 ? 14.719 -4.883 -0.862 1 56.47 1 MET B N 1
ATOM 884 C CA . MET B 1 1 ? 13.906 -3.67 -0.816 1 56.47 1 MET B CA 1
ATOM 885 C C . MET B 1 1 ? 12.906 -3.73 0.331 1 56.47 1 MET B C 1
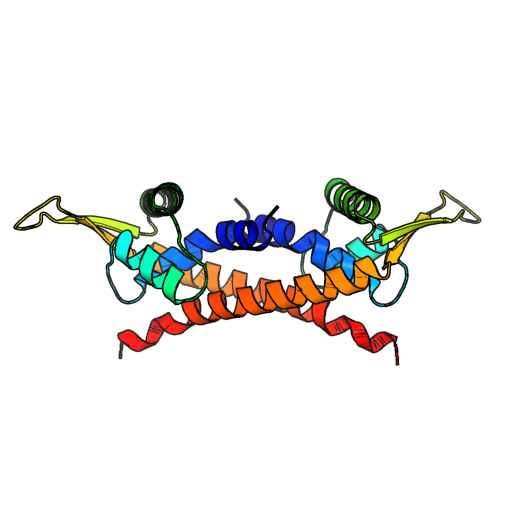ATOM 887 O O . MET B 1 1 ? 12.445 -4.812 0.703 1 56.47 1 MET B O 1
ATOM 891 N N . ASP B 1 2 ? 12.8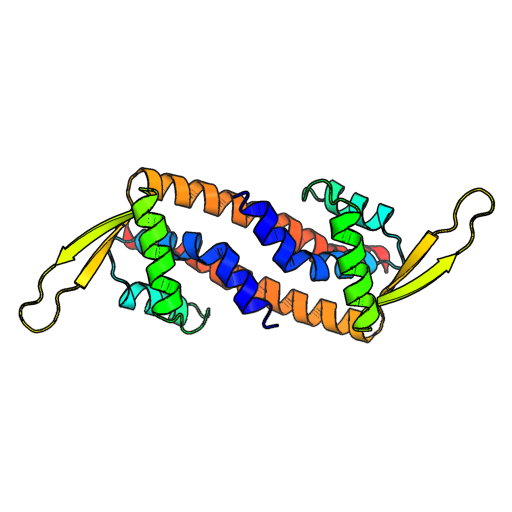59 -2.689 1.24 1 83.94 2 ASP B N 1
ATOM 892 C CA . ASP B 1 2 ? 11.992 -2.652 2.416 1 83.94 2 ASP B CA 1
ATOM 893 C C . ASP B 1 2 ? 10.531 -2.449 2.02 1 83.94 2 ASP B C 1
ATOM 895 O O . ASP B 1 2 ? 10.133 -1.341 1.661 1 83.94 2 ASP B O 1
ATOM 899 N N . LYS B 1 3 ? 9.703 -3.512 1.813 1 91.94 3 LYS B N 1
ATOM 900 C CA . LYS B 1 3 ? 8.312 -3.518 1.359 1 91.94 3 LYS B CA 1
ATOM 901 C C . LYS B 1 3 ? 7.469 -2.531 2.158 1 91.94 3 LYS B C 1
ATOM 903 O O . LYS B 1 3 ? 6.617 -1.837 1.598 1 91.94 3 LYS B O 1
ATOM 908 N N . ARG B 1 4 ? 7.797 -2.354 3.326 1 95.12 4 ARG B N 1
ATOM 909 C CA . ARG B 1 4 ? 7.027 -1.452 4.18 1 95.12 4 ARG B CA 1
ATOM 910 C C . ARG B 1 4 ? 7.234 0.001 3.766 1 95.12 4 ARG B C 1
ATOM 912 O O . ARG B 1 4 ? 6.293 0.798 3.783 1 95.12 4 ARG B O 1
ATOM 919 N N . ALA B 1 5 ? 8.492 0.298 3.469 1 94.88 5 ALA B N 1
ATOM 920 C CA . ALA B 1 5 ? 8.797 1.651 3.01 1 94.88 5 ALA B CA 1
ATOM 921 C C . ALA B 1 5 ? 8.031 1.978 1.729 1 94.88 5 ALA B C 1
ATOM 923 O O . ALA B 1 5 ? 7.547 3.098 1.557 1 94.88 5 ALA B O 1
ATOM 924 N N . SER B 1 6 ? 7.941 0.979 0.844 1 94.94 6 SER B N 1
ATOM 925 C CA . SER B 1 6 ? 7.223 1.174 -0.411 1 94.94 6 SER B CA 1
ATOM 926 C C . SER B 1 6 ? 5.727 1.35 -0.171 1 94.94 6 SER B C 1
ATOM 928 O O . SER B 1 6 ? 5.086 2.191 -0.805 1 94.94 6 SER B O 1
ATOM 930 N N . TRP B 1 7 ? 5.129 0.569 0.717 1 97.69 7 TRP B N 1
ATOM 931 C CA . TRP B 1 7 ? 3.713 0.703 1.054 1 97.69 7 TRP B CA 1
ATOM 932 C C . TRP B 1 7 ? 3.42 2.084 1.631 1 97.69 7 TRP B C 1
ATOM 934 O O . TRP B 1 7 ? 2.451 2.736 1.234 1 97.69 7 TRP B O 1
ATOM 944 N N . LEU B 1 8 ? 4.297 2.529 2.508 1 97.69 8 LEU B N 1
ATOM 945 C CA . LEU B 1 8 ? 4.109 3.828 3.145 1 97.69 8 LEU B CA 1
ATOM 946 C C . LEU B 1 8 ? 4.113 4.945 2.107 1 97.69 8 LEU B C 1
ATOM 948 O O . LEU B 1 8 ? 3.283 5.855 2.168 1 97.69 8 LEU B O 1
ATOM 952 N N . LYS B 1 9 ? 5.031 4.852 1.193 1 96 9 LYS B N 1
ATOM 953 C CA . LYS B 1 9 ? 5.094 5.863 0.144 1 96 9 LYS B CA 1
ATOM 954 C C . LYS B 1 9 ? 3.762 5.977 -0.594 1 96 9 LYS B C 1
ATOM 956 O O . LYS B 1 9 ? 3.326 7.074 -0.936 1 96 9 LYS B O 1
ATOM 961 N N . GLY B 1 10 ? 3.092 4.938 -0.78 1 96.69 10 GLY B N 1
ATOM 962 C CA . GLY B 1 10 ? 1.846 4.902 -1.529 1 96.69 10 GLY B CA 1
ATOM 963 C C . GLY B 1 10 ? 0.689 5.551 -0.792 1 96.69 10 GLY B C 1
ATOM 964 O O . GLY B 1 10 ? -0.292 5.969 -1.412 1 96.69 10 GLY B O 1
ATOM 965 N N . VAL B 1 11 ? 0.803 5.629 0.542 1 98.06 11 VAL B N 1
ATOM 966 C CA . VAL B 1 11 ? -0.341 6.133 1.295 1 98.06 11 VAL B CA 1
ATOM 967 C C . VAL B 1 11 ? 0.065 7.375 2.084 1 98.06 11 VAL B C 1
ATOM 969 O O . VAL B 1 11 ? -0.736 7.926 2.842 1 98.06 11 VAL B O 1
ATOM 972 N N . LEU B 1 12 ? 1.237 7.875 1.858 1 98.25 12 LEU B N 1
ATOM 973 C CA . LEU B 1 12 ? 1.737 8.953 2.711 1 98.25 12 LEU B CA 1
ATOM 974 C C . LEU B 1 12 ? 0.906 10.219 2.533 1 98.25 12 LEU B C 1
ATOM 976 O O . LEU B 1 12 ? 0.618 10.914 3.508 1 98.25 12 LEU B O 1
ATOM 980 N N . ASP B 1 13 ? 0.516 10.586 1.316 1 98.25 13 ASP B N 1
ATOM 981 C CA . ASP B 1 13 ? -0.358 11.734 1.1 1 98.25 13 ASP B CA 1
ATOM 982 C C . ASP B 1 13 ? -1.621 11.633 1.952 1 98.25 13 ASP B C 1
ATOM 984 O O . ASP B 1 13 ? -2.01 12.602 2.611 1 98.25 13 ASP B O 1
ATOM 988 N N . LEU B 1 14 ? -2.227 10.508 1.869 1 98.5 14 LEU B N 1
ATOM 989 C CA . LEU B 1 14 ? -3.467 10.234 2.592 1 98.5 14 LEU B CA 1
ATOM 990 C C . LEU B 1 14 ? -3.26 10.383 4.094 1 98.5 14 LEU B C 1
ATOM 992 O O . LEU B 1 14 ? -4.078 11 4.781 1 98.5 14 LEU B O 1
ATOM 996 N N . LEU B 1 15 ? -2.125 9.844 4.578 1 98.69 15 LEU B N 1
ATOM 997 C CA . LEU B 1 15 ? -1.866 9.852 6.012 1 98.69 15 LEU B CA 1
ATOM 998 C C . LEU B 1 15 ? -1.527 11.258 6.496 1 98.69 15 LEU B C 1
ATOM 1000 O O . LEU B 1 15 ? -1.892 11.641 7.609 1 98.69 15 LEU B O 1
ATOM 1004 N N . VAL B 1 16 ? -0.863 12.008 5.656 1 98.62 16 VAL B N 1
ATOM 1005 C CA . VAL B 1 16 ? -0.575 13.398 5.984 1 98.62 16 VAL B CA 1
ATOM 1006 C C . VAL B 1 16 ? -1.878 14.188 6.066 1 98.62 16 VAL B C 1
ATOM 1008 O O . VAL B 1 16 ? -2.086 14.961 7.008 1 98.62 16 VAL B O 1
ATOM 1011 N N . LEU B 1 17 ? -2.779 14.016 5.117 1 98.69 17 LEU B N 1
ATOM 1012 C CA . LEU B 1 17 ? -4.086 14.656 5.18 1 98.69 17 LEU B CA 1
ATOM 1013 C C . LEU B 1 17 ? -4.828 14.266 6.453 1 98.69 17 LEU B C 1
ATOM 1015 O O . LEU B 1 17 ? -5.438 15.109 7.109 1 98.69 17 LEU B O 1
ATOM 1019 N N . SER B 1 18 ? -4.77 13.008 6.754 1 98.62 18 SER B N 1
ATOM 1020 C CA . SER B 1 18 ? -5.457 12.508 7.941 1 98.62 18 SER B CA 1
ATOM 1021 C C . SER B 1 18 ? -4.945 13.18 9.203 1 98.62 18 SER B C 1
ATOM 1023 O O . SER B 1 18 ? -5.719 13.477 10.117 1 98.62 18 SER B O 1
ATOM 1025 N N . CYS B 1 19 ? -3.676 13.469 9.289 1 98.12 19 CYS B N 1
ATOM 1026 C CA . CYS B 1 19 ? -3.061 14.102 10.453 1 98.12 19 CYS B CA 1
ATOM 1027 C C . CYS B 1 19 ? -3.602 15.508 10.664 1 98.12 19 CYS B C 1
ATOM 1029 O O . CYS B 1 19 ? -3.451 16.078 11.742 1 98.12 19 CYS B O 1
ATOM 1031 N N . LEU B 1 20 ? -4.281 16.078 9.68 1 98.06 20 LEU B N 1
ATOM 1032 C CA . LEU B 1 20 ? -4.711 17.469 9.734 1 98.06 20 LEU B CA 1
ATOM 1033 C C . LEU B 1 20 ? -6.207 17.562 10.031 1 98.06 20 LEU B C 1
ATOM 1035 O O . LEU B 1 20 ? -6.762 18.656 10.094 1 98.06 20 LEU B O 1
ATOM 1039 N N . THR B 1 21 ? -6.859 16.438 10.172 1 97.12 21 THR B N 1
ATOM 1040 C CA . THR B 1 21 ? -8.305 16.406 10.391 1 97.12 21 THR B CA 1
ATOM 1041 C C . THR B 1 21 ? -8.664 17.062 11.719 1 97.12 21 THR B C 1
ATOM 1043 O O . THR B 1 21 ? -9.742 17.641 11.852 1 97.12 21 THR B O 1
ATOM 1046 N N . GLY B 1 22 ? -7.758 17.094 12.695 1 94.31 22 GLY B N 1
ATOM 1047 C CA . GLY B 1 22 ? -8.016 17.688 13.992 1 94.31 22 GLY B CA 1
ATOM 1048 C C . GLY B 1 22 ? -7.703 19.172 14.039 1 94.31 22 GLY B C 1
ATOM 1049 O O . GLY B 1 22 ? -7.887 19.812 15.078 1 94.31 22 GLY B O 1
ATOM 1050 N N . GLY B 1 23 ? -7.293 19.75 12.977 1 96.06 23 GLY B N 1
ATOM 1051 C CA . GLY B 1 23 ? -6.887 21.141 12.891 1 96.06 23 GLY B CA 1
ATOM 1052 C C . GLY B 1 23 ? -5.527 21.328 12.242 1 96.06 23 GLY B C 1
ATOM 1053 O O . GLY B 1 23 ? -4.934 20.375 11.742 1 96.06 23 GLY B O 1
ATOM 1054 N N . GLU B 1 24 ? -5.109 22.531 12.219 1 97.31 24 GLU B N 1
ATOM 1055 C CA . GLU B 1 24 ? -3.836 22.844 11.578 1 97.31 24 GLU B CA 1
ATOM 1056 C C . GLU B 1 24 ? -2.666 22.219 12.32 1 97.31 24 GLU B C 1
ATOM 1058 O O . GLU B 1 24 ? -2.748 21.969 13.531 1 97.31 24 GLU B O 1
ATOM 1063 N N . SER B 1 25 ? -1.654 21.938 11.656 1 97.56 25 SER B N 1
ATOM 1064 C CA . SER B 1 25 ? -0.413 21.391 12.203 1 97.56 25 SER B CA 1
ATOM 1065 C C . SER B 1 25 ? 0.782 21.766 11.328 1 97.56 25 SER B C 1
ATOM 1067 O O . SER B 1 25 ? 0.644 22.516 10.367 1 97.56 25 SER B O 1
ATOM 1069 N N . TYR B 1 26 ? 2.008 21.375 11.742 1 97.12 26 TYR B N 1
ATOM 1070 C CA . TYR B 1 26 ? 3.23 21.672 11.008 1 97.12 26 TYR B CA 1
ATOM 1071 C C . TYR B 1 26 ? 4.074 20.422 10.812 1 97.12 26 TYR B C 1
ATOM 1073 O O . TYR B 1 26 ? 3.775 19.375 11.383 1 97.12 26 TYR B O 1
ATOM 1081 N N . GLY B 1 27 ? 5.031 20.562 9.945 1 97.44 27 GLY B N 1
ATOM 1082 C CA . GLY B 1 27 ? 5.781 19.406 9.461 1 97.44 27 GLY B CA 1
ATOM 1083 C C . GLY B 1 27 ? 6.277 18.5 10.578 1 97.44 27 GLY B C 1
ATOM 1084 O O . GLY B 1 27 ? 6.062 17.297 10.547 1 97.44 27 GLY B O 1
ATOM 1085 N N . TYR B 1 28 ? 6.84 19.062 11.562 1 96.44 28 TYR B N 1
ATOM 1086 C CA . TYR B 1 28 ? 7.418 18.312 12.664 1 96.44 28 TYR B CA 1
ATOM 1087 C C . TYR B 1 28 ? 6.344 17.531 13.414 1 96.44 28 TYR B C 1
ATOM 1089 O O . TYR B 1 28 ? 6.527 16.359 13.734 1 96.44 28 TYR B O 1
ATOM 1097 N N . GLU B 1 29 ? 5.34 18.172 13.711 1 97.12 29 GLU B N 1
ATOM 1098 C CA . GLU B 1 29 ? 4.25 17.547 14.453 1 97.12 29 GLU B CA 1
ATOM 1099 C C . GLU B 1 29 ? 3.609 16.422 13.648 1 97.12 29 GLU B C 1
ATOM 1101 O O . GLU B 1 29 ? 3.256 15.375 14.203 1 97.12 29 GLU B O 1
ATOM 1106 N N . ILE B 1 30 ? 3.445 16.609 12.352 1 98.12 30 ILE B N 1
ATOM 1107 C CA . ILE B 1 30 ? 2.887 15.594 11.469 1 98.12 30 ILE B CA 1
ATOM 1108 C C . ILE B 1 30 ? 3.807 14.375 11.445 1 98.12 30 ILE B C 1
ATOM 1110 O O . ILE B 1 30 ? 3.35 13.242 11.609 1 98.12 30 ILE B O 1
ATOM 1114 N N . ALA B 1 31 ? 5.117 14.641 11.328 1 98.38 31 ALA B N 1
ATOM 1115 C CA . ALA B 1 31 ? 6.086 13.547 11.328 1 98.38 31 ALA B CA 1
ATOM 1116 C C . ALA B 1 31 ? 6.051 12.781 12.656 1 98.38 31 ALA B C 1
ATOM 1118 O O . ALA B 1 31 ? 6.117 11.547 12.672 1 98.38 31 ALA B O 1
ATOM 1119 N N . ARG B 1 32 ? 5.938 13.531 13.727 1 97.94 32 ARG B N 1
ATOM 1120 C CA . ARG B 1 32 ? 5.895 12.93 15.055 1 97.94 32 ARG B CA 1
ATOM 1121 C C . ARG B 1 32 ? 4.664 12.039 15.219 1 97.94 32 ARG B C 1
ATOM 1123 O O . ARG B 1 32 ? 4.762 10.938 15.75 1 97.94 32 ARG B O 1
ATOM 1130 N N . ARG B 1 33 ? 3.551 12.477 14.758 1 97.19 33 ARG B N 1
ATOM 1131 C CA . ARG B 1 33 ? 2.314 11.711 14.852 1 97.19 33 ARG B CA 1
ATOM 1132 C C . ARG B 1 33 ? 2.42 10.406 14.062 1 97.19 33 ARG B C 1
ATOM 1134 O O . ARG B 1 33 ? 2.002 9.352 14.539 1 97.19 33 ARG B O 1
ATOM 1141 N N . LEU B 1 34 ? 2.963 10.492 12.875 1 98.06 34 LEU B N 1
ATOM 1142 C CA . LEU B 1 34 ? 3.131 9.312 12.039 1 98.06 34 LEU B CA 1
ATOM 1143 C C . LEU B 1 34 ? 4.117 8.336 12.672 1 98.06 34 LEU B C 1
ATOM 1145 O O . LEU B 1 34 ? 3.9 7.121 12.656 1 98.06 34 LEU B O 1
ATOM 1149 N N . ASP B 1 35 ? 5.18 8.844 13.305 1 98.06 35 ASP B N 1
ATOM 1150 C CA . ASP B 1 35 ? 6.16 8.023 14.008 1 98.06 35 ASP B CA 1
ATOM 1151 C C . ASP B 1 35 ? 5.531 7.332 15.219 1 98.06 35 ASP B C 1
ATOM 1153 O O . ASP B 1 35 ? 5.711 6.125 15.406 1 98.06 35 ASP B O 1
ATOM 1157 N N . GLU B 1 36 ? 4.758 8.062 15.961 1 97.5 36 GLU B N 1
ATOM 1158 C CA . GLU B 1 36 ? 4.125 7.547 17.172 1 97.5 36 GLU B CA 1
ATOM 1159 C C . GLU B 1 36 ? 3.088 6.477 16.828 1 97.5 36 GLU B C 1
ATOM 1161 O O . GLU B 1 36 ? 2.811 5.598 17.656 1 97.5 36 GLU B O 1
ATOM 1166 N N . ALA B 1 37 ? 2.529 6.578 15.648 1 97.38 37 ALA B N 1
ATOM 1167 C CA . ALA B 1 37 ? 1.549 5.586 15.211 1 97.38 37 ALA B CA 1
ATOM 1168 C C . ALA B 1 37 ? 2.225 4.266 14.859 1 97.38 37 ALA B C 1
ATOM 1170 O O . ALA B 1 37 ? 1.556 3.24 14.695 1 97.38 37 ALA B O 1
ATOM 1171 N N . GLY B 1 38 ? 3.572 4.293 14.695 1 97.31 38 GLY B N 1
ATOM 1172 C CA . GLY B 1 38 ? 4.289 3.055 14.445 1 97.31 38 GLY B CA 1
ATOM 1173 C C . GLY B 1 38 ? 4.812 2.945 13.023 1 97.31 38 GLY B C 1
ATOM 1174 O O . GLY B 1 38 ? 5.219 1.865 12.586 1 97.31 38 GLY B O 1
ATOM 1175 N N . LEU B 1 39 ? 4.82 4.043 12.188 1 97.69 39 LEU B N 1
ATOM 1176 C CA . LEU B 1 39 ? 5.258 4.008 10.797 1 97.69 39 LEU B CA 1
ATOM 1177 C C . LEU B 1 39 ? 6.754 4.293 10.688 1 97.69 39 LEU B C 1
ATOM 1179 O O . LEU B 1 39 ? 7.34 4.148 9.609 1 97.69 39 LEU B O 1
ATOM 1183 N N . GLY B 1 40 ? 7.367 4.641 11.828 1 95.75 40 GLY B N 1
ATOM 1184 C CA . GLY B 1 40 ? 8.773 5.016 11.82 1 95.75 40 GLY B CA 1
ATOM 1185 C C . GLY B 1 40 ? 9 6.48 11.5 1 95.75 40 GLY B C 1
ATOM 1186 O O . GLY B 1 40 ? 8.062 7.195 11.148 1 95.75 40 GLY B O 1
ATOM 1187 N N . GLN B 1 41 ? 10.242 6.852 11.656 1 96.19 41 GLN B N 1
ATOM 1188 C CA . GLN B 1 41 ? 10.602 8.25 11.453 1 96.19 41 GLN B CA 1
ATOM 1189 C C . GLN B 1 41 ? 10.547 8.617 9.969 1 96.19 41 GLN B C 1
ATOM 1191 O O . GLN B 1 41 ? 11.172 7.961 9.133 1 96.19 41 GLN B O 1
ATOM 1196 N N . ILE B 1 42 ? 9.766 9.625 9.695 1 96.94 42 ILE B N 1
ATOM 1197 C CA . ILE B 1 42 ? 9.695 10.188 8.352 1 96.94 42 ILE B CA 1
ATOM 1198 C C . ILE B 1 42 ? 10.562 11.445 8.273 1 96.94 42 ILE B C 1
ATOM 1200 O O . ILE B 1 42 ? 10.289 12.43 8.961 1 96.94 42 ILE B O 1
ATOM 1204 N N . LYS B 1 43 ? 11.531 11.398 7.473 1 95.81 43 LYS B N 1
ATOM 1205 C CA . LYS B 1 43 ? 12.461 12.516 7.328 1 95.81 43 LYS B CA 1
ATOM 1206 C C . LYS B 1 43 ? 11.805 13.688 6.598 1 95.81 43 LYS B C 1
ATOM 1208 O O . LYS B 1 43 ? 10.93 13.484 5.754 1 95.81 43 LYS B O 1
ATOM 1213 N N . GLY B 1 44 ? 12.414 14.898 6.914 1 95.56 44 GLY B N 1
ATOM 1214 C CA . GLY B 1 44 ? 11.922 16.094 6.242 1 95.56 44 GLY B CA 1
ATOM 1215 C C . GLY B 1 44 ? 12 16 4.73 1 95.56 44 GLY B C 1
ATOM 1216 O O . GLY B 1 44 ? 11.094 16.453 4.027 1 95.56 44 GLY B O 1
ATOM 1217 N N . GLY B 1 45 ? 13.016 15.43 4.25 1 96.81 45 GLY B N 1
ATOM 1218 C CA . GLY B 1 45 ? 13.211 15.289 2.816 1 96.81 45 GLY B CA 1
ATOM 1219 C C . GLY B 1 45 ? 12.117 14.477 2.143 1 96.81 45 GLY B C 1
ATOM 1220 O O . GLY B 1 45 ? 11.945 14.555 0.925 1 96.81 45 GLY B O 1
ATOM 1221 N N . THR B 1 46 ? 11.344 13.727 2.896 1 97.25 46 THR B N 1
ATOM 1222 C CA . THR B 1 46 ? 10.219 12.93 2.406 1 97.25 46 THR B CA 1
ATOM 1223 C C . THR B 1 46 ? 8.898 13.641 2.664 1 97.25 46 THR B C 1
ATOM 1225 O O . THR B 1 46 ? 8.023 13.672 1.796 1 97.25 46 THR B O 1
ATOM 1228 N N . LEU B 1 47 ? 8.766 14.234 3.832 1 98.38 47 LEU B N 1
ATOM 1229 C CA . LEU B 1 47 ? 7.5 14.805 4.277 1 98.38 47 LEU B CA 1
ATOM 1230 C C . LEU B 1 47 ? 7.203 16.109 3.543 1 98.38 47 LEU B C 1
ATOM 1232 O O . LEU B 1 47 ? 6.07 16.328 3.111 1 98.38 47 LEU B O 1
ATOM 1236 N N . TYR B 1 48 ? 8.219 16.891 3.359 1 97.69 48 TYR B N 1
ATOM 1237 C CA . TYR B 1 48 ? 7.945 18.25 2.891 1 97.69 48 TYR B CA 1
ATOM 1238 C C . TYR B 1 48 ? 7.578 18.25 1.411 1 97.69 48 TYR B C 1
ATOM 1240 O O . TYR B 1 48 ? 6.695 19 0.985 1 97.69 48 TYR B O 1
ATOM 1248 N N . PRO B 1 49 ? 8.18 17.516 0.59 1 98.38 49 PRO B N 1
ATOM 1249 C CA . PRO B 1 49 ? 7.684 17.406 -0.783 1 98.38 49 PRO B CA 1
ATOM 1250 C C . PRO B 1 49 ? 6.223 16.953 -0.846 1 98.38 49 PRO B C 1
ATOM 1252 O O . PRO B 1 49 ? 5.477 17.406 -1.724 1 98.38 49 PRO B O 1
ATOM 1255 N N . VAL B 1 50 ? 5.785 16.062 0.029 1 98.56 50 VAL B N 1
ATOM 1256 C CA . VAL B 1 50 ? 4.391 15.641 0.102 1 98.56 50 VAL B CA 1
ATOM 1257 C C . VAL B 1 50 ? 3.504 16.828 0.458 1 98.56 50 VAL B C 1
ATOM 1259 O O . VAL B 1 50 ? 2.494 17.078 -0.204 1 98.56 50 VAL B O 1
ATOM 1262 N N . LEU B 1 51 ? 3.924 17.531 1.512 1 98.69 51 LEU B N 1
ATOM 1263 C CA . LEU B 1 51 ? 3.166 18.703 1.935 1 98.69 51 LEU B CA 1
ATOM 1264 C C . LEU B 1 51 ? 3.086 19.734 0.812 1 98.69 51 LEU B C 1
ATOM 1266 O O . LEU B 1 51 ? 2.025 20.328 0.574 1 98.69 51 LEU B O 1
ATOM 1270 N N . ASN B 1 52 ? 4.184 19.953 0.099 1 98.19 52 ASN B N 1
ATOM 1271 C CA . ASN B 1 52 ? 4.207 20.891 -1.024 1 98.19 52 ASN B CA 1
ATOM 1272 C C . ASN B 1 52 ? 3.254 20.453 -2.133 1 98.19 52 ASN B C 1
ATOM 1274 O O . ASN B 1 52 ? 2.512 21.266 -2.68 1 98.19 52 ASN B O 1
ATOM 1278 N N . ARG B 1 53 ? 3.25 19.188 -2.465 1 98.25 53 ARG B N 1
ATOM 1279 C CA . ARG B 1 53 ? 2.373 18.656 -3.498 1 98.25 53 ARG B CA 1
ATOM 1280 C C . ARG B 1 53 ? 0.906 18.812 -3.109 1 98.25 53 ARG B C 1
ATOM 1282 O O . ARG B 1 53 ? 0.075 19.172 -3.943 1 98.25 53 ARG B O 1
ATOM 1289 N N . LEU B 1 54 ? 0.604 18.516 -1.866 1 98.75 54 LEU B N 1
ATOM 1290 C CA . LEU B 1 54 ? -0.767 18.641 -1.382 1 98.75 54 LEU B CA 1
ATOM 1291 C C . LEU B 1 54 ? -1.227 20.094 -1.421 1 98.75 54 LEU B C 1
ATOM 1293 O O . LEU B 1 54 ? -2.389 20.375 -1.728 1 98.75 54 LEU B O 1
ATOM 1297 N N . GLU B 1 55 ? -0.322 20.984 -1.082 1 98.81 55 GLU B N 1
ATOM 1298 C CA . GLU B 1 55 ? -0.636 22.406 -1.157 1 98.81 55 GLU B CA 1
ATOM 1299 C C . GLU B 1 55 ? -0.864 22.844 -2.602 1 98.81 55 GLU B C 1
ATOM 1301 O O . GLU B 1 55 ? -1.843 23.531 -2.898 1 98.81 55 GLU B O 1
ATOM 1306 N N . GLU B 1 56 ? 0.023 22.438 -3.498 1 98.5 56 GLU B N 1
ATOM 1307 C CA . GLU B 1 56 ? -0.089 22.766 -4.918 1 98.5 56 GLU B CA 1
ATOM 1308 C C . GLU B 1 56 ? -1.384 22.219 -5.508 1 98.5 56 GLU B C 1
ATOM 1310 O O . GLU B 1 56 ? -1.983 22.844 -6.387 1 98.5 56 GLU B O 1
ATOM 1315 N N . ALA B 1 57 ? -1.846 21.141 -4.957 1 98.38 57 ALA B N 1
ATOM 1316 C CA . ALA B 1 57 ? -3.059 20.484 -5.449 1 98.38 57 ALA B CA 1
ATOM 1317 C C . ALA B 1 57 ? -4.305 21.109 -4.824 1 98.38 57 ALA B C 1
ATOM 1319 O O . ALA B 1 57 ? -5.43 20.75 -5.172 1 98.38 57 ALA B O 1
ATOM 1320 N N . GLY B 1 58 ? -4.07 22 -3.873 1 98.69 58 GLY B N 1
ATOM 1321 C CA . GLY B 1 58 ? -5.176 22.719 -3.246 1 98.69 58 GLY B CA 1
ATOM 1322 C C . GLY B 1 58 ? -5.852 21.906 -2.152 1 98.69 58 GLY B C 1
ATOM 1323 O O . GLY B 1 58 ? -6.969 22.234 -1.736 1 98.69 58 GLY B O 1
ATOM 1324 N N . LEU B 1 59 ? -5.223 20.797 -1.698 1 98.88 59 LEU B N 1
ATOM 1325 C CA . LEU B 1 59 ? -5.812 19.922 -0.685 1 98.88 59 LEU B CA 1
ATOM 1326 C C . LEU B 1 59 ? -5.5 20.438 0.717 1 98.88 59 LEU B C 1
ATOM 1328 O O . LEU B 1 59 ? -6.199 20.094 1.676 1 98.88 59 LEU B O 1
ATOM 1332 N N . VAL B 1 60 ? -4.387 21.188 0.855 1 98.88 60 VAL B N 1
ATOM 1333 C CA . VAL B 1 60 ? -4.059 21.875 2.096 1 98.88 60 VAL B CA 1
ATOM 1334 C C . VAL B 1 60 ? -3.67 23.328 1.79 1 98.88 60 VAL B C 1
ATOM 1336 O O . VAL B 1 60 ? -3.318 23.656 0.654 1 98.88 60 VAL B O 1
ATOM 1339 N N . GLU B 1 61 ? -3.881 24.172 2.695 1 98.81 61 GLU B N 1
ATOM 1340 C CA . GLU B 1 61 ? -3.328 25.516 2.676 1 98.81 61 GLU B CA 1
ATOM 1341 C C . GLU B 1 61 ? -2.312 25.719 3.797 1 98.81 61 GLU B C 1
ATOM 1343 O O . GLU B 1 61 ? -2.42 25.094 4.855 1 98.81 61 GLU B O 1
ATOM 1348 N N . ALA B 1 62 ? -1.368 26.5 3.547 1 98 62 ALA B N 1
ATOM 1349 C CA . ALA B 1 62 ? -0.289 26.719 4.508 1 98 62 ALA B CA 1
ATOM 1350 C C . ALA B 1 62 ? -0.178 28.203 4.871 1 98 62 ALA B C 1
ATOM 1352 O O . ALA B 1 62 ? -0.492 29.078 4.059 1 98 62 ALA B O 1
ATOM 1353 N N . GLU B 1 63 ? 0.156 28.469 6.047 1 96.94 63 GLU B N 1
ATOM 1354 C CA . GLU B 1 63 ? 0.406 29.812 6.543 1 96.94 63 GLU B CA 1
ATOM 1355 C C . GLU B 1 63 ? 1.668 29.859 7.398 1 96.94 63 GLU B C 1
ATOM 1357 O O . GLU B 1 63 ? 1.826 29.062 8.328 1 96.94 63 GLU B O 1
ATOM 1362 N N . PHE B 1 64 ? 2.557 30.766 6.977 1 95.5 64 PHE B N 1
ATOM 1363 C CA . PHE B 1 64 ? 3.748 30.969 7.793 1 95.5 64 PHE B CA 1
ATOM 1364 C C . PHE B 1 64 ? 3.42 31.797 9.031 1 95.5 64 PHE B C 1
ATOM 1366 O O . PHE B 1 64 ? 2.748 32.812 8.938 1 95.5 64 PHE B O 1
ATOM 1373 N N . ARG B 1 65 ? 3.861 31.344 10.172 1 93.5 65 ARG B N 1
ATOM 1374 C CA . ARG B 1 65 ? 3.703 32.094 11.422 1 93.5 65 ARG B CA 1
ATOM 1375 C C . ARG B 1 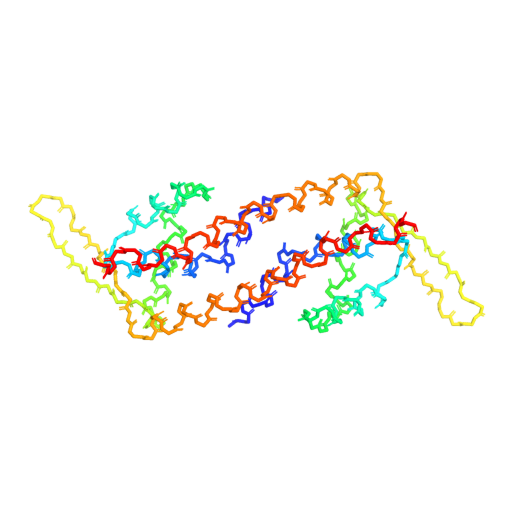65 ? 5.051 32.312 12.094 1 93.5 65 ARG B C 1
ATOM 1377 O O . ARG B 1 65 ? 5.758 31.359 12.422 1 93.5 65 ARG B O 1
ATOM 1384 N N . ALA B 1 66 ? 5.246 33.562 12.273 1 90.06 66 ALA B N 1
ATOM 1385 C CA . ALA B 1 66 ? 6.508 33.938 12.898 1 90.06 66 ALA B CA 1
ATOM 1386 C C . ALA B 1 66 ? 6.531 33.562 14.375 1 90.06 66 ALA B C 1
ATOM 1388 O O . ALA B 1 66 ? 5.5 33.625 15.055 1 90.06 66 ALA B O 1
ATOM 1389 N N . ALA B 1 67 ? 7.621 33.062 14.875 1 86.25 67 ALA B N 1
ATOM 1390 C CA . ALA B 1 67 ? 7.812 32.812 16.297 1 86.25 67 ALA B CA 1
ATOM 1391 C C . ALA B 1 67 ? 8.492 33.969 16.984 1 86.25 67 ALA B C 1
ATOM 1393 O O . ALA B 1 67 ? 9.172 34.781 16.344 1 86.25 67 ALA B O 1
ATOM 1394 N N . GLU B 1 68 ? 8 34.188 18.297 1 85.56 68 GLU B N 1
ATOM 1395 C CA . GLU B 1 68 ? 8.664 35.219 19.062 1 85.56 68 GLU B CA 1
ATOM 1396 C C . GLU B 1 68 ? 10.18 35.031 19.047 1 85.56 68 GLU B C 1
ATOM 1398 O O . GLU B 1 68 ? 10.914 36.031 18.922 1 85.56 68 GLU B O 1
ATOM 1403 N N . ARG B 1 69 ? 10.664 33.875 19.234 1 85.38 69 ARG B N 1
ATOM 1404 C CA . ARG B 1 69 ? 12.078 33.5 19.156 1 85.38 69 ARG B CA 1
ATOM 1405 C C . ARG B 1 69 ? 12.312 32.375 18.156 1 85.38 69 ARG B C 1
ATOM 1407 O O . ARG B 1 69 ? 11.594 31.375 18.172 1 85.38 69 ARG B O 1
ATOM 1414 N N . GLY B 1 70 ? 13.195 32.531 17.266 1 79.38 70 GLY B N 1
ATOM 1415 C CA . GLY B 1 70 ? 13.539 31.469 16.328 1 79.38 70 GLY B CA 1
ATOM 1416 C C . GLY B 1 70 ? 12.797 31.578 15.008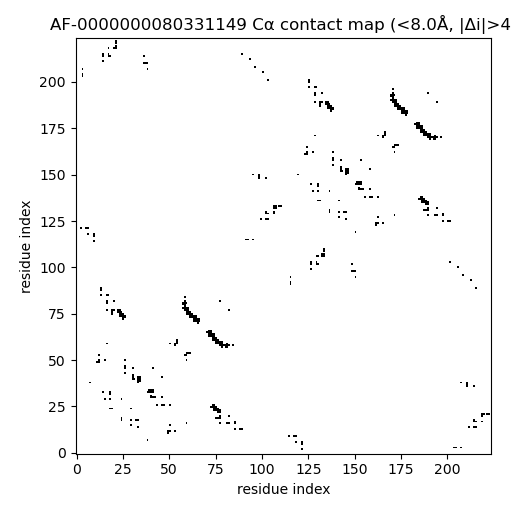 1 79.38 70 GLY B C 1
ATOM 1417 O O . GLY B 1 70 ? 12.102 32.562 14.766 1 79.38 70 GLY B O 1
ATOM 1418 N N . PRO B 1 71 ? 13.117 30.562 14.203 1 82.12 71 PRO B N 1
ATOM 1419 C CA . PRO B 1 71 ? 12.477 30.625 12.891 1 82.12 71 PRO B CA 1
ATOM 1420 C C . PRO B 1 71 ? 10.984 30.312 12.953 1 82.12 71 PRO B C 1
ATOM 1422 O O . PRO B 1 71 ? 10.547 29.531 13.805 1 82.12 71 PRO B O 1
ATOM 1425 N N . GLY B 1 72 ? 10.078 31.109 12.445 1 91.69 72 GLY B N 1
ATOM 1426 C CA . GLY B 1 72 ? 8.664 30.812 12.281 1 91.69 72 GLY B CA 1
ATOM 1427 C C . GLY B 1 72 ? 8.406 29.422 11.711 1 91.69 72 GLY B C 1
ATOM 1428 O O . GLY B 1 72 ? 9.344 28.656 11.477 1 91.69 72 GLY B O 1
ATOM 1429 N N . ARG B 1 73 ? 7.168 28.938 11.766 1 92.94 73 ARG B N 1
ATOM 1430 C CA . ARG B 1 73 ? 6.746 27.656 11.219 1 92.94 73 ARG B CA 1
ATOM 1431 C C . ARG B 1 73 ? 5.613 27.828 10.219 1 92.94 73 ARG B C 1
ATOM 1433 O O . ARG B 1 73 ? 4.836 28.781 10.312 1 92.94 73 ARG B O 1
ATOM 1440 N N . ARG B 1 74 ? 5.734 26.859 9.273 1 95.69 74 ARG B N 1
ATOM 1441 C CA . ARG B 1 74 ? 4.621 26.781 8.328 1 95.69 74 ARG B CA 1
ATOM 1442 C C . ARG B 1 74 ? 3.549 25.812 8.828 1 95.69 74 ARG B C 1
ATOM 1444 O O . ARG B 1 74 ? 3.832 24.641 9.094 1 95.69 74 ARG B O 1
ATOM 1451 N N . TYR B 1 75 ? 2.307 26.438 9.055 1 98 75 TYR B N 1
ATOM 1452 C CA . TYR B 1 75 ? 1.176 25.641 9.492 1 98 75 TYR B CA 1
ATOM 1453 C C . TYR B 1 75 ? 0.287 25.25 8.32 1 98 75 TYR B C 1
ATOM 1455 O O . TYR B 1 75 ? 0.022 26.078 7.438 1 98 75 TYR B O 1
ATOM 1463 N N . TYR B 1 76 ? -0.097 23.984 8.359 1 98.56 76 TYR B N 1
ATOM 1464 C CA . TYR B 1 76 ? -0.951 23.438 7.305 1 98.56 76 TYR B CA 1
ATOM 1465 C C . TYR B 1 76 ? -2.344 23.125 7.84 1 98.56 76 TYR B C 1
ATOM 1467 O O . TYR B 1 76 ? -2.494 22.688 8.977 1 98.56 76 TYR B O 1
ATOM 1475 N N . ARG B 1 77 ? -3.371 23.344 7.027 1 98.56 77 ARG B N 1
ATOM 1476 C CA . ARG B 1 77 ? -4.742 22.969 7.348 1 98.56 77 ARG B CA 1
ATOM 1477 C C . ARG B 1 77 ? -5.457 22.406 6.121 1 98.56 77 ARG B C 1
ATOM 1479 O O . ARG B 1 77 ? -5.16 22.812 4.992 1 98.56 77 ARG B O 1
ATOM 1486 N N . LEU B 1 78 ? -6.434 21.578 6.348 1 98.69 78 LEU B N 1
ATOM 1487 C CA . LEU B 1 78 ? -7.227 21.031 5.254 1 98.69 78 LEU B CA 1
ATOM 1488 C C . LEU B 1 78 ? -8.102 22.109 4.621 1 98.69 78 LEU B C 1
ATOM 1490 O O . LEU B 1 78 ? -8.68 22.938 5.324 1 98.69 78 LEU B O 1
ATOM 1494 N N . THR B 1 79 ? -8.078 22.109 3.279 1 98.81 79 THR B N 1
ATOM 1495 C CA . THR B 1 79 ? -9.148 22.828 2.584 1 98.81 79 THR B CA 1
ATOM 1496 C C . THR B 1 79 ? -10.406 21.953 2.498 1 98.81 79 THR B C 1
ATOM 1498 O O . THR B 1 79 ? -10.398 20.812 2.939 1 98.81 79 THR B O 1
ATOM 1501 N N . GLN B 1 80 ? -11.492 22.547 1.982 1 98.56 80 GLN B N 1
ATOM 1502 C CA . GLN B 1 80 ? -12.68 21.75 1.726 1 98.56 80 GLN B CA 1
ATOM 1503 C C . GLN B 1 80 ? -12.383 20.625 0.738 1 98.56 80 GLN B C 1
ATOM 1505 O O . GLN B 1 80 ? -12.852 19.5 0.911 1 98.56 80 GLN B O 1
ATOM 1510 N N . GLU B 1 81 ? -11.578 20.922 -0.283 1 98.69 81 GLU B N 1
ATOM 1511 C CA . GLU B 1 81 ? -11.156 19.906 -1.253 1 98.69 81 GLU B CA 1
ATOM 1512 C C . GLU B 1 81 ? -10.297 18.828 -0.597 1 98.69 81 GLU B C 1
ATOM 1514 O O . GLU B 1 81 ? -10.375 17.656 -0.96 1 98.69 81 GLU B O 1
ATOM 1519 N N . GLY B 1 82 ? -9.477 19.297 0.361 1 98.69 82 GLY B N 1
ATOM 1520 C CA . GLY B 1 82 ? -8.656 18.359 1.106 1 98.69 82 GLY B CA 1
ATOM 1521 C C . GLY B 1 82 ? -9.469 17.375 1.939 1 98.69 82 GLY B C 1
ATOM 1522 O O . GLY B 1 82 ? -9.156 16.188 1.987 1 98.69 82 GLY B O 1
ATOM 1523 N N . ARG B 1 83 ? -10.555 17.906 2.533 1 98.44 83 ARG B N 1
ATOM 1524 C CA . ARG B 1 83 ? -11.438 17.062 3.324 1 98.44 83 ARG B CA 1
ATOM 1525 C C . ARG B 1 83 ? -12.164 16.047 2.441 1 98.44 83 ARG B C 1
ATOM 1527 O O . ARG B 1 83 ? -12.273 14.875 2.795 1 98.44 83 ARG B O 1
ATOM 1534 N N . GLN B 1 84 ? -12.602 16.547 1.321 1 98.44 84 GLN B N 1
ATOM 1535 C CA . GLN B 1 84 ? -13.266 15.648 0.379 1 98.44 84 GLN B CA 1
ATOM 1536 C C . GLN B 1 84 ? -12.305 14.609 -0.177 1 98.44 84 GLN B C 1
ATOM 1538 O O . GLN B 1 84 ? -12.641 13.43 -0.269 1 98.44 84 GLN B O 1
ATOM 1543 N N . GLY B 1 85 ? -11.078 15.07 -0.535 1 97.88 85 GLY B N 1
ATOM 1544 C CA . GLY B 1 85 ? -10.062 14.148 -1.021 1 97.88 85 GLY B CA 1
ATOM 1545 C C . GLY B 1 85 ? -9.688 13.086 -0.007 1 97.88 85 GLY B C 1
ATOM 1546 O O . GLY B 1 85 ? -9.523 11.914 -0.358 1 97.88 85 GLY B O 1
ATOM 1547 N N . LEU B 1 86 ? -9.57 13.516 1.24 1 98.31 86 LEU B N 1
ATOM 1548 C CA . LEU B 1 86 ? -9.273 12.586 2.32 1 98.31 86 LEU B CA 1
ATOM 1549 C C . LEU B 1 86 ? -10.359 11.516 2.432 1 98.31 86 LEU B C 1
ATOM 1551 O O . LEU B 1 86 ? -10.055 10.328 2.52 1 98.31 86 LEU B O 1
ATOM 1555 N N . ARG B 1 87 ? -11.602 11.945 2.43 1 98.06 87 ARG B N 1
ATOM 1556 C CA . ARG B 1 87 ? -12.719 11.008 2.521 1 98.06 87 ARG B CA 1
ATOM 1557 C C . ARG B 1 87 ? -12.703 10.023 1.354 1 98.06 87 ARG B C 1
ATOM 1559 O O . ARG B 1 87 ? -12.781 8.812 1.558 1 98.06 87 ARG B O 1
ATOM 1566 N N . ASP B 1 88 ? -12.547 10.516 0.16 1 97.88 88 ASP B N 1
ATOM 1567 C CA . ASP B 1 88 ? -12.578 9.688 -1.044 1 97.88 88 ASP B CA 1
ATOM 1568 C C . ASP B 1 88 ? -11.422 8.688 -1.048 1 97.88 88 ASP B C 1
ATOM 1570 O O . ASP B 1 88 ? -11.625 7.504 -1.338 1 97.88 88 ASP B O 1
ATOM 1574 N N . GLN B 1 89 ? -10.234 9.18 -0.741 1 98.06 89 GLN B N 1
ATOM 1575 C CA . GLN B 1 89 ? -9.062 8.305 -0.766 1 98.06 89 GLN B CA 1
ATOM 1576 C C . GLN B 1 89 ? -9.102 7.293 0.374 1 98.06 89 GLN B C 1
ATOM 1578 O O . GLN B 1 89 ? -8.641 6.164 0.224 1 98.06 89 GLN B O 1
ATOM 1583 N N . SER B 1 90 ? -9.625 7.711 1.537 1 98.31 90 SER B N 1
ATOM 1584 C CA . SER B 1 90 ? -9.805 6.77 2.637 1 98.31 90 SER B CA 1
ATOM 1585 C C . SER B 1 90 ? -10.719 5.617 2.234 1 98.31 90 SER B C 1
ATOM 1587 O O . SER B 1 90 ? -10.398 4.449 2.471 1 98.31 90 SER B O 1
ATOM 1589 N N . ASP B 1 91 ? -11.805 5.965 1.637 1 98.12 91 ASP B N 1
ATOM 1590 C CA . ASP B 1 91 ? -12.75 4.949 1.185 1 98.12 91 ASP B CA 1
ATOM 1591 C C . ASP B 1 91 ? -12.102 4.02 0.157 1 98.12 91 ASP B C 1
ATOM 1593 O O . ASP B 1 91 ? -12.297 2.805 0.207 1 98.12 91 ASP B O 1
ATOM 1597 N N . ALA B 1 92 ? -11.375 4.586 -0.756 1 98 92 ALA B N 1
ATOM 1598 C CA . ALA B 1 92 ? -10.711 3.797 -1.79 1 98 92 ALA B CA 1
ATOM 1599 C C . ALA B 1 92 ? -9.688 2.844 -1.179 1 98 92 ALA B C 1
ATOM 1601 O O . ALA B 1 92 ? -9.633 1.667 -1.543 1 98 92 ALA B O 1
ATOM 1602 N N . TRP B 1 93 ? -8.891 3.346 -0.243 1 98.44 93 TRP B N 1
ATOM 1603 C CA . TRP B 1 93 ? -7.879 2.531 0.417 1 98.44 93 TRP B CA 1
ATOM 1604 C C . TRP B 1 93 ? -8.523 1.384 1.19 1 98.44 93 TRP B C 1
ATOM 1606 O O . TRP B 1 93 ? -8.078 0.237 1.092 1 98.44 93 TRP B O 1
ATOM 1616 N N . LEU B 1 94 ? -9.523 1.703 1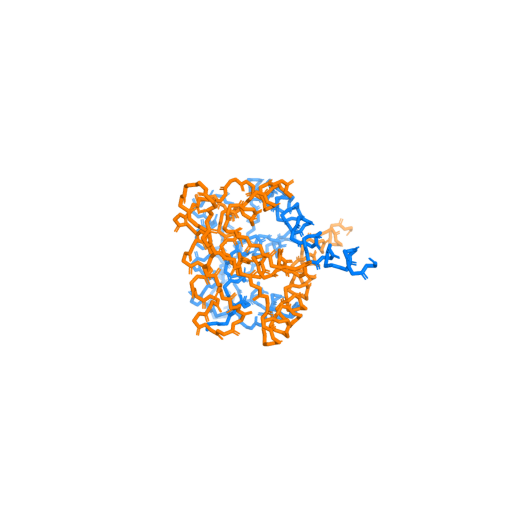.967 1 98.25 94 LEU B N 1
ATOM 1617 C CA . LEU B 1 94 ? -10.18 0.686 2.785 1 98.25 94 LEU B CA 1
ATOM 1618 C C . LEU B 1 94 ? -10.812 -0.39 1.91 1 98.25 94 LEU B C 1
ATOM 1620 O O . LEU B 1 94 ? -10.773 -1.575 2.248 1 98.25 94 LEU B O 1
ATOM 1624 N N . GLY B 1 95 ? -11.422 -0.004 0.803 1 98.06 95 GLY B N 1
ATOM 1625 C CA . GLY B 1 95 ? -11.938 -0.974 -0.15 1 98.06 95 GLY B CA 1
ATOM 1626 C C . GLY B 1 95 ? -10.852 -1.851 -0.753 1 98.06 95 GLY B C 1
ATOM 1627 O O . GLY B 1 95 ? -11.031 -3.066 -0.871 1 98.06 95 GLY B O 1
ATOM 1628 N N . PHE B 1 96 ? -9.773 -1.248 -1.103 1 98.5 96 PHE B N 1
ATOM 1629 C CA . PHE B 1 96 ? -8.633 -1.971 -1.654 1 98.5 96 PHE B CA 1
ATOM 1630 C C . PHE B 1 96 ? -8.109 -2.994 -0.655 1 98.5 96 PHE B C 1
ATOM 1632 O O . PHE B 1 96 ? -7.91 -4.16 -1 1 98.5 96 PHE B O 1
ATOM 1639 N N . HIS B 1 97 ? -7.902 -2.527 0.531 1 98.56 97 HIS B N 1
ATOM 1640 C CA . HIS B 1 97 ? -7.398 -3.443 1.547 1 98.56 97 HIS B CA 1
ATOM 1641 C C . HIS B 1 97 ? -8.352 -4.617 1.755 1 98.56 97 HIS B C 1
ATOM 1643 O O . HIS B 1 97 ? -7.91 -5.742 1.989 1 98.56 97 HIS B O 1
ATOM 1649 N N . ARG B 1 98 ? -9.625 -4.387 1.765 1 98.12 98 ARG B N 1
ATOM 1650 C CA . ARG B 1 98 ? -10.578 -5.473 1.949 1 98.12 98 ARG B CA 1
ATOM 1651 C C . ARG B 1 98 ? -10.352 -6.578 0.919 1 98.12 98 ARG B C 1
ATOM 1653 O O . ARG B 1 98 ? -10.422 -7.762 1.246 1 98.12 98 ARG B O 1
ATOM 1660 N N . ILE B 1 99 ? -10.133 -6.215 -0.292 1 98.19 99 ILE B N 1
ATOM 1661 C CA . ILE B 1 99 ? -9.867 -7.188 -1.35 1 98.19 99 ILE B CA 1
ATOM 1662 C C . ILE B 1 99 ? -8.578 -7.945 -1.048 1 98.19 99 ILE B C 1
ATOM 1664 O O . ILE B 1 99 ? -8.531 -9.172 -1.145 1 98.19 99 ILE B O 1
ATOM 1668 N N . VAL B 1 100 ? -7.52 -7.238 -0.669 1 98.5 100 VAL B N 1
ATOM 1669 C CA . VAL B 1 100 ? -6.234 -7.855 -0.352 1 98.5 100 VAL B CA 1
ATOM 1670 C C . VAL B 1 100 ? -6.406 -8.844 0.796 1 98.5 100 VAL B C 1
ATOM 1672 O O . VAL B 1 100 ? -5.953 -9.992 0.71 1 98.5 100 VAL B O 1
ATOM 1675 N N . GLU B 1 101 ? -7.086 -8.359 1.837 1 98.12 101 GLU B N 1
ATOM 1676 C CA . GLU B 1 101 ? -7.293 -9.195 3.014 1 98.12 101 GLU B CA 1
ATOM 1677 C C . GLU B 1 101 ? -8.062 -10.469 2.656 1 98.12 101 GLU B C 1
ATOM 1679 O O . GLU B 1 101 ? -7.738 -11.555 3.143 1 98.12 101 GLU B O 1
ATOM 1684 N N . GLU B 1 102 ? -9.047 -10.367 1.856 1 97.44 102 GLU B N 1
ATOM 1685 C CA . GLU B 1 102 ? -9.828 -11.523 1.437 1 97.44 102 GLU B CA 1
ATOM 1686 C C . GLU B 1 102 ? -8.961 -12.531 0.682 1 97.44 102 GLU B C 1
ATOM 1688 O O . GLU B 1 102 ? -9.094 -13.742 0.881 1 97.44 102 GLU B O 1
ATOM 1693 N N . LEU B 1 103 ? -8.094 -12.055 -0.191 1 97.56 103 LEU B N 1
ATOM 1694 C CA . LEU B 1 103 ? -7.219 -12.93 -0.963 1 97.56 103 LEU B CA 1
ATOM 1695 C C . LEU B 1 103 ? -6.211 -13.625 -0.056 1 97.56 103 LEU B C 1
ATOM 1697 O O . LEU B 1 103 ? -5.84 -14.773 -0.302 1 97.56 103 LEU B O 1
ATOM 1701 N N . LEU B 1 104 ? -5.785 -12.961 1.005 1 97.25 104 LEU B N 1
ATOM 1702 C CA . LEU B 1 104 ? -4.793 -13.531 1.913 1 97.25 104 LEU B CA 1
ATOM 1703 C C . LEU B 1 104 ? -5.434 -14.562 2.84 1 97.25 104 LEU B C 1
ATOM 1705 O O . LEU B 1 104 ? -4.762 -15.484 3.303 1 97.25 104 LEU B O 1
ATOM 1709 N N . ASN B 1 105 ? -6.746 -14.406 3.137 1 91.56 105 ASN B N 1
ATOM 1710 C CA . ASN B 1 105 ? -7.457 -15.312 4.027 1 91.56 105 ASN B CA 1
ATOM 1711 C C . ASN B 1 105 ? -7.969 -16.547 3.283 1 91.56 105 ASN B C 1
ATOM 1713 O O . ASN B 1 105 ? -8.242 -17.578 3.895 1 91.56 105 ASN B O 1
ATOM 1717 N N . LYS B 1 106 ? -8.383 -16.422 2.008 1 73.62 106 LYS B N 1
ATOM 1718 C CA . LYS B 1 106 ? -8.844 -17.578 1.23 1 73.62 106 LYS B CA 1
ATOM 1719 C C . LYS B 1 106 ? -7.75 -18.625 1.111 1 73.62 106 LYS B C 1
ATOM 1721 O O . LYS B 1 106 ? -7.941 -19.656 0.457 1 73.62 106 LYS B O 1
ATOM 1726 N N . LYS B 1 107 ? -6.605 -18.547 1.805 1 59.59 107 LYS B N 1
ATOM 1727 C CA . LYS B 1 107 ? -5.633 -19.641 1.833 1 59.59 107 LYS B CA 1
ATOM 1728 C C . LYS B 1 107 ? -6.32 -20.984 2.025 1 59.59 107 LYS B C 1
ATOM 1730 O O . LYS B 1 107 ? -5.957 -21.969 1.38 1 59.59 107 LYS B O 1
ATOM 1735 N N . GLY B 1 108 ? -6.918 -21.219 3.262 1 48.84 108 GLY B N 1
ATOM 1736 C CA . GLY B 1 108 ? -7.297 -22.453 3.928 1 48.84 108 GLY B CA 1
ATOM 1737 C C . GLY B 1 108 ? -8.453 -23.156 3.254 1 48.84 108 GLY B C 1
ATOM 1738 O O . GLY B 1 108 ? -8.805 -24.281 3.631 1 48.84 108 GLY B O 1
ATOM 1739 N N . GLU B 1 109 ? -9.367 -22.547 2.621 1 43.62 109 GLU B N 1
ATOM 1740 C CA . GLU B 1 109 ? -10.508 -23.422 2.361 1 43.62 109 GLU B CA 1
ATOM 1741 C C . GLU B 1 109 ? -10.133 -24.562 1.414 1 43.62 109 GLU B C 1
ATOM 1743 O O . GLU B 1 109 ? -10.867 -25.547 1.299 1 43.62 109 GLU B O 1
ATOM 1748 N N . ASN B 1 110 ? -9.156 -24.5 0.607 1 41.06 110 ASN B N 1
ATOM 1749 C CA . ASN B 1 110 ? -9.016 -25.703 -0.22 1 41.06 110 ASN B CA 1
ATOM 1750 C C . ASN B 1 110 ? -8.273 -26.812 0.524 1 41.06 110 ASN B C 1
ATOM 1752 O O . ASN B 1 110 ? -8.016 -27.875 -0.039 1 41.06 110 ASN B O 1
ATOM 1756 N N . GLY B 1 111 ? -7.457 -26.625 1.56 1 37.38 111 GLY B N 1
ATOM 1757 C CA . GLY B 1 111 ? -6.91 -27.781 2.238 1 37.38 111 GLY B CA 1
ATOM 1758 C C . GLY B 1 111 ? -7.922 -28.484 3.125 1 37.38 111 GLY B C 1
ATOM 1759 O O . GLY B 1 111 ? -7.566 -29.406 3.879 1 37.38 111 GLY B O 1
ATOM 1760 N N . ALA B 1 112 ? -9.25 -28.094 3.234 1 33.41 112 ALA B N 1
ATOM 1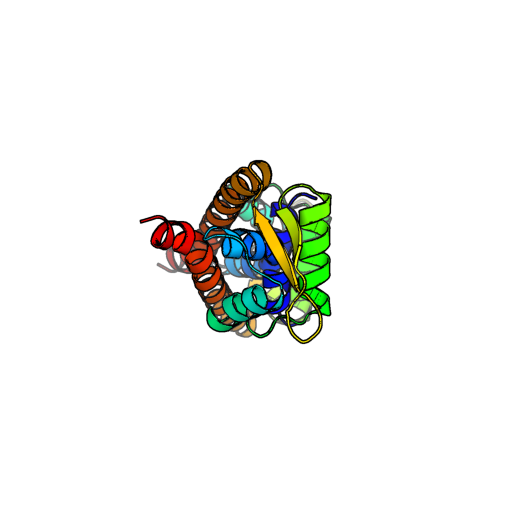761 C CA . ALA B 1 112 ? -10 -29.141 3.924 1 33.41 112 ALA B CA 1
ATOM 1762 C C . ALA B 1 112 ? -10.258 -30.344 3.004 1 33.41 112 ALA B C 1
ATOM 1764 O O . ALA B 1 112 ? -10.336 -30.188 1.782 1 33.41 112 ALA B O 1
#

Sequence (224 aa):
MDKRASWLKGVLDLLVLSCLTGGESYGYEIARRLDEAGLGQIKGGTLYPVLNRLEEAGLVEAEFRAAERGPGRRYYRLTQEGRQGLRDQSDAWLGFHRIVEELLNKKGENGAMDKRASWLKGVLDLLVLSCLTGGESYGYEIARRLDEAGLGQIKGGTLYPVLNRLEEAGLVEAEFRAAERGPGRRYYRLTQEGRQGLRDQSDAWLGFHRIVEELLNKKGENGA

Organism: NCBI:txid40318

Nearest PDB structures (foldseek):
  6abt-assembly1_A  TM=9.363E-01  e=4.462E-08  Listeria monocytogenes
  6abq-assembly1_B  TM=9.088E-01  e=5.068E-08  Listeria monocytogenes
  3hhh-assembly1_B  TM=9.301E-01  e=1.402E-07  Enterococcus faecalis
  6abq-assembly1_A  TM=8.080E-01  e=7.910E-08  Listeria monocytogenes
  4esb-assembly1_A-2  TM=8.689E-01  e=3.640E-07  Bacillus cereus ATCC 14579

=== Feature glossary ===
A reading guide for the features in this record.

Start from the sequence.

  · Sequence gives the chain of amino acids in standard one-letter code (A=alanine, C=cysteine, …, Y=tyrosine), read N→C. It is the only feature that is directly encoded by the gene; all structural features are derived from the folded form of this sequence.

Fold it, and you get atomic coordinates and the backbone conformation that goes with them.

  · Structure coordinates are given as an mmCIF _atom_site loop: one row per atom with element, residue name, chain id, sequence number, and x/y/z position in Å. Only the four main-chain atoms per residue are included here; side chains are omitted to keep the record compact.

  · Backbone dihedral angles. Every residue except chain termini has a φ (preceding-C → N → Cα → C) and a ψ (N → Cα → C → next-N). They are reported in degrees fol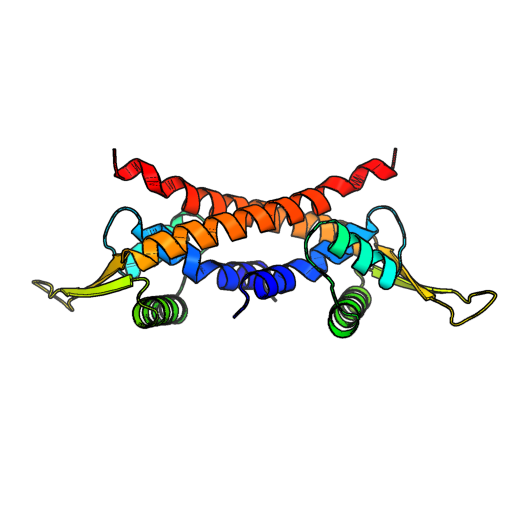lowing the IUPAC sign convention. Secondary structure is essentially a statement about which (φ, ψ) basin each residue occupies.

  · Eight-state secondary structure (DSSP): H is the canonical α-helix, G the tighter 3₁₀-helix, I the wider π-helix; E/B are β-structure, T and S are turns and bends, and '-' is everything else. DSSP derives these from the pattern of main-chain N–H···O=C hydrogen bonds, not from the sequence.

  · SS3 is a coarse helix/strand/coil call (letters a/b/c) made by the P-SEA algorithm from inter-Cα distances and dihedrals. It is less detailed than DSSP but needs only Cα positions.

Summarize the fold with a handful of shape descriptors and a per-residue structural alphabet.

  · Radius of gyration (Rg) is the root-mean-square distance of Cα atoms from their centroid — a single number for overall size and compactness. A globular domain of N residues has Rg ≈ 2.2·N^0.38 Å; an extended or disordered chain has a much larger Rg. The Cα contact count is the number of residue pairs whose Cα atoms are within 8 Å and are more than four positions apart in sequence — a standard proxy for tertiary packing density. The bounding box is the smallest axis-aligned box enclosing all Cα atoms.

  · 3Di is Foldseek's structural alphabet. Each residue is assigned one of twenty discrete states based on how its Cα sits relative to its spatial (not sequential) neighbors. Aligning 3Di strings finds structural homologs roughly as well as full 3D superposition, but orders of magnitude faster.

  · Solvent-accessible surface area (SASA) is the area in Å² traced out by the centre of a 1.4 Å probe sphere (a water molecule) rolled over the protein's van der Waals surface (Shrake–Rupley / Lee–Richards construction). Buried residues have near-zero SASA; fully exposed residues can exceed 200 Å². The total SASA scales roughly with the number of surface residues.

Ask how reliable the model is.

  · For AlphaFold models, the B-factor field carries pLDDT — the model's own estimate of local accuracy on a 0–100 scale. Regions with pLDDT<50 should be treated as essentially unmodeled; they often correspond to intrinsically disordered segments.

  · For experimental (PDB) structures, the B-factor (temperature factor) quantifies the positional spread of each atom in the crystal — a combination of thermal vibration and static disorder — in units of Å². High B-factors mark flexible loops or poorly resolved regions; low B-factors mark the rigid, well-ordered core.

  · Predicted Aligned Error (PAE) is an AlphaFold confidence matrix: entry (i, j) is the expected error in the position of residue j, in ångströms, when the prediction is superimposed on the true structure at residue i. Low PAE within a block of residues means that block is internally rigid and well-predicted; high PAE between two blocks means their relative placement is uncertain even if each block individually is confident.

Place it in context: what it resembles, what it is annotated as, and how it looks.

  · Structural nearest neighbors (via Foldseek easy-search vs the PDB). Reported per hit: target PDB id, E-value, and alignment TM-score. A TM-score above ~0.5 is the conventional threshold for 'same fold'.

  · Functional annotations link the protein to curated databases. InterPro entries identify conserved domains and families by matching the sequence against member-database signatures (Pfam, PROSITE, CDD, …). Gene Ontology (GO) terms describe molecular function, biological process, and cellular component in a controlled vocabulary. CATH places the structure in a hierarchical fold classification (Class/Architecture/Topology/Homologous-superfamily). The organism is the source species.

  · The contact map is a binary N×N matrix image: pixel (i, j) is dark where Cα_i and Cα_j are within 8 Å and |i−j|>4. Because the |i−j|>4 filter removes local helical contacts, off-diagonal stripes parallel to the main diagonal indicate parallel β-sheets; stripes perpendicular to it indicate antiparallel β-sheets. The Ramachandran plot scatters every residue's (φ, ψ) pair against the sterically allowed regions. The PAE heatmap renders the predicted-aligned-error matrix.

  · Six rendered views show the 3D structure from the faces of a cube — i.e. along ±x, ±y, ±z. Rendering representation is drawn randomly per protein from cartoon (secondary-structure ribbons), sticks (backbone bonds), or molecular surface; coloring is either N→C rainbow (blue at the N-terminus through red at the C-terminus) or one color per chain.